Protein AF-A0A955HW96-F1 (afdb_monomer_lite)

Structure (mmCIF, N/CA/C/O backbone):
data_AF-A0A955HW96-F1
#
_entry.id   AF-A0A955HW96-F1
#
loop_
_atom_site.group_PDB
_atom_site.id
_atom_site.type_symbol
_atom_site.label_atom_id
_atom_site.label_alt_id
_atom_site.label_comp_id
_atom_site.label_asym_id
_atom_site.label_entity_id
_atom_site.label_seq_id
_atom_site.pdbx_PDB_ins_code
_atom_site.Cartn_x
_atom_site.Cartn_y
_atom_site.Cartn_z
_atom_site.occupancy
_atom_site.B_iso_or_equiv
_atom_site.auth_seq_id
_atom_site.auth_comp_id
_atom_site.auth_asym_id
_atom_site.auth_atom_id
_atom_site.pdbx_PDB_model_num
ATOM 1 N N . MET A 1 1 ? 13.741 45.617 -52.881 1.00 45.81 1 MET A N 1
ATOM 2 C CA . MET A 1 1 ? 13.330 45.186 -51.527 1.00 45.81 1 MET A CA 1
ATOM 3 C C . MET A 1 1 ? 14.048 43.881 -51.232 1.00 45.81 1 MET A C 1
ATOM 5 O O . MET A 1 1 ? 13.856 42.936 -51.981 1.00 45.81 1 MET A O 1
ATOM 9 N N . LYS A 1 2 ? 14.979 43.861 -50.273 1.00 52.34 2 LYS A N 1
ATOM 10 C CA . LYS A 1 2 ? 15.882 42.723 -50.040 1.00 52.34 2 LYS A CA 1
ATOM 11 C C . LYS A 1 2 ? 15.623 42.207 -48.626 1.00 52.34 2 LYS A C 1
ATOM 13 O O . LYS A 1 2 ? 16.066 42.819 -47.661 1.00 52.34 2 LYS A O 1
ATOM 18 N N . GLN A 1 3 ? 14.822 41.150 -48.514 1.00 59.38 3 GLN A N 1
ATOM 19 C CA . GLN A 1 3 ? 14.637 40.441 -47.252 1.00 59.38 3 GLN A CA 1
ATOM 20 C C . GLN A 1 3 ? 15.903 39.629 -46.980 1.00 59.38 3 GLN A C 1
ATOM 22 O O . GLN A 1 3 ? 16.217 38.690 -47.703 1.00 59.38 3 GLN A O 1
ATOM 27 N N . SER A 1 4 ? 16.650 40.040 -45.958 1.00 63.94 4 SER A N 1
ATOM 28 C CA . SER A 1 4 ? 17.704 39.231 -45.359 1.00 63.94 4 SER A CA 1
ATOM 29 C C . SER A 1 4 ? 17.038 38.349 -44.311 1.00 63.94 4 SER A C 1
ATOM 31 O O . SER A 1 4 ? 16.745 38.807 -43.210 1.00 63.94 4 SER A O 1
ATOM 33 N N . SER A 1 5 ? 16.723 37.108 -44.665 1.00 62.00 5 SER A N 1
ATOM 34 C CA . SER A 1 5 ? 16.237 36.110 -43.715 1.00 62.00 5 SER A CA 1
ATOM 35 C C . SER A 1 5 ? 17.386 35.706 -42.791 1.00 62.00 5 SER A C 1
ATOM 37 O O . SER A 1 5 ? 18.327 35.033 -43.206 1.00 62.00 5 SER A O 1
ATOM 39 N N . SER A 1 6 ? 17.332 36.180 -41.548 1.00 62.53 6 SER A N 1
ATOM 40 C CA . SER A 1 6 ? 18.317 35.922 -40.500 1.00 62.53 6 SER A CA 1
ATOM 41 C C . SER A 1 6 ? 18.440 34.420 -40.209 1.00 62.53 6 SER A C 1
ATOM 43 O O . SER A 1 6 ? 17.554 33.840 -39.584 1.00 62.53 6 SER A O 1
ATOM 45 N N . SER A 1 7 ? 19.565 33.795 -40.587 1.00 72.00 7 SER A N 1
ATOM 46 C CA . SER A 1 7 ? 19.892 32.382 -40.287 1.00 72.00 7 SER A CA 1
ATOM 47 C C . SER A 1 7 ? 19.872 32.017 -38.793 1.00 72.00 7 SER A C 1
ATOM 49 O O . SER A 1 7 ? 19.940 30.843 -38.448 1.00 72.00 7 SER A O 1
ATOM 51 N N . TRP A 1 8 ? 19.762 32.999 -37.896 1.00 82.12 8 TRP A N 1
ATOM 52 C CA . TRP A 1 8 ? 19.660 32.794 -36.450 1.00 82.12 8 TRP A CA 1
ATOM 53 C C . TRP A 1 8 ? 18.237 32.457 -35.960 1.00 82.12 8 TRP A C 1
ATOM 55 O O . TRP A 1 8 ? 18.064 32.005 -34.833 1.00 82.12 8 TRP A O 1
ATOM 65 N N . VAL A 1 9 ? 17.207 32.612 -36.800 1.00 82.12 9 VAL A N 1
ATOM 66 C CA . VAL A 1 9 ? 15.815 32.330 -36.395 1.00 82.12 9 VAL A CA 1
ATOM 67 C C . VAL A 1 9 ? 15.568 30.828 -36.207 1.00 82.12 9 VAL A C 1
ATOM 69 O O . VAL A 1 9 ? 14.878 30.432 -35.272 1.00 82.12 9 VAL A O 1
ATOM 72 N N . LEU A 1 10 ? 16.171 29.980 -37.046 1.00 81.56 10 LEU A N 1
ATOM 73 C CA . LEU A 1 10 ? 16.009 28.523 -36.963 1.00 81.56 10 LEU A CA 1
ATOM 74 C C . LEU A 1 10 ? 16.509 27.919 -35.634 1.00 81.56 10 LEU A C 1
ATOM 76 O O . LEU A 1 10 ? 15.731 27.200 -35.004 1.00 81.56 10 LEU A O 1
ATOM 80 N N . PRO A 1 11 ? 17.734 28.209 -35.144 1.00 85.88 11 PRO A N 1
ATOM 81 C CA . PRO A 1 11 ? 18.173 27.684 -33.849 1.00 85.88 11 PRO A CA 1
ATOM 82 C C . PRO A 1 11 ? 17.365 28.248 -32.670 1.00 85.88 11 PRO A C 1
ATOM 84 O O . PRO A 1 11 ? 17.140 27.535 -31.696 1.00 85.88 11 PRO A O 1
ATOM 87 N N . ALA A 1 12 ? 16.874 29.490 -32.759 1.00 91.94 12 ALA A N 1
ATOM 88 C CA . ALA A 1 12 ? 16.028 30.068 -31.716 1.00 91.94 12 ALA A CA 1
ATOM 89 C C . ALA A 1 12 ? 14.681 29.332 -31.587 1.00 91.94 12 ALA A C 1
ATOM 91 O O . ALA A 1 12 ? 14.256 29.021 -30.476 1.00 91.94 12 ALA A O 1
ATOM 92 N N . ILE A 1 13 ? 14.039 28.988 -32.710 1.00 91.12 13 ILE A N 1
ATOM 93 C CA . ILE A 1 13 ? 12.781 28.222 -32.710 1.00 91.12 13 ILE A CA 1
ATOM 94 C C . ILE A 1 13 ? 12.989 26.822 -32.118 1.00 91.12 13 ILE A C 1
ATOM 96 O O . ILE A 1 13 ? 12.159 26.366 -31.334 1.00 91.12 13 ILE A O 1
ATOM 100 N N . ALA A 1 14 ? 14.105 26.158 -32.436 1.00 94.25 14 ALA A N 1
ATOM 101 C CA . ALA A 1 14 ? 14.410 24.839 -31.883 1.00 94.25 14 ALA A CA 1
ATOM 102 C C . ALA A 1 14 ? 14.495 24.860 -30.346 1.00 94.25 14 ALA A C 1
ATOM 104 O O . ALA A 1 14 ? 13.927 23.988 -29.692 1.00 94.25 14 ALA A O 1
ATOM 105 N N . LEU A 1 15 ? 15.128 25.884 -29.761 1.00 94.94 15 LEU A N 1
ATOM 106 C CA . LEU A 1 15 ? 15.198 26.042 -28.304 1.00 94.94 15 LEU A CA 1
ATOM 107 C C . LEU A 1 15 ? 13.822 26.273 -27.669 1.00 94.94 15 LEU A C 1
ATOM 109 O O . LEU A 1 15 ? 13.540 25.707 -26.616 1.00 94.94 15 LEU A O 1
ATOM 113 N N . VAL A 1 16 ? 12.952 27.052 -28.318 1.00 95.69 16 VAL A N 1
ATOM 114 C CA . VAL A 1 16 ? 11.575 27.269 -27.844 1.00 95.69 16 VAL A CA 1
ATOM 115 C C . VAL A 1 16 ? 10.780 25.964 -27.861 1.00 95.69 16 VAL A C 1
ATOM 117 O O . VAL A 1 16 ? 10.085 25.668 -26.894 1.00 95.69 16 VAL A O 1
ATOM 120 N N . ILE A 1 17 ? 10.909 25.159 -28.920 1.00 95.50 17 ILE A N 1
ATOM 121 C CA . ILE A 1 17 ? 10.223 23.864 -29.021 1.00 95.50 17 ILE A CA 1
ATOM 122 C C . ILE A 1 17 ? 10.732 22.896 -27.951 1.00 95.50 17 ILE A C 1
ATOM 124 O O . ILE A 1 17 ? 9.920 22.263 -27.288 1.00 95.50 17 ILE A O 1
ATOM 128 N N . ILE A 1 18 ? 12.047 22.799 -27.740 1.00 95.94 18 ILE A N 1
ATOM 129 C CA . ILE A 1 18 ? 12.617 21.932 -26.696 1.00 95.94 18 ILE A CA 1
ATOM 130 C C . ILE A 1 18 ? 12.143 22.380 -25.311 1.00 95.94 18 ILE A C 1
ATOM 132 O O . ILE A 1 18 ? 11.696 21.548 -24.529 1.00 95.94 18 ILE A O 1
ATOM 136 N N . GLY A 1 19 ? 12.175 23.684 -25.021 1.00 96.19 19 GLY A N 1
ATOM 137 C CA . GLY A 1 19 ? 11.657 24.224 -23.764 1.00 96.19 19 GLY A CA 1
ATOM 138 C C . GLY A 1 19 ? 10.171 23.922 -23.573 1.00 96.19 19 GLY A C 1
ATOM 139 O O . GLY A 1 19 ? 9.767 23.502 -22.494 1.00 96.19 19 GLY A O 1
ATOM 140 N N . PHE A 1 20 ? 9.368 24.055 -24.631 1.00 95.94 20 PHE A N 1
ATOM 141 C CA . PHE A 1 20 ? 7.952 23.700 -24.606 1.00 95.94 20 PHE A CA 1
ATOM 142 C C . PHE A 1 20 ? 7.729 22.201 -24.384 1.00 95.94 20 PHE A C 1
ATOM 144 O O . PHE A 1 20 ? 6.852 21.831 -23.615 1.00 95.94 20 PHE A O 1
ATOM 151 N N . LEU A 1 21 ? 8.522 21.334 -25.016 1.00 94.69 21 LEU A N 1
ATOM 152 C CA . LEU A 1 21 ? 8.431 19.887 -24.823 1.00 94.69 21 LEU A CA 1
ATOM 153 C C . LEU A 1 21 ? 8.848 19.476 -23.410 1.00 94.69 21 LEU A C 1
ATOM 155 O O . LEU A 1 21 ? 8.189 18.624 -22.830 1.00 94.69 21 LEU A O 1
ATOM 159 N N . LEU A 1 22 ? 9.880 20.102 -22.839 1.00 93.88 22 LEU A N 1
ATOM 160 C CA . LEU A 1 22 ? 10.281 19.877 -21.449 1.00 93.88 22 LEU A CA 1
ATOM 161 C C . LEU A 1 22 ? 9.207 20.353 -20.473 1.00 93.88 22 LEU A C 1
ATOM 163 O O . LEU A 1 22 ? 8.875 19.622 -19.550 1.00 93.88 22 LEU A O 1
ATOM 167 N N . LEU A 1 23 ? 8.627 21.535 -20.700 1.00 92.12 23 LEU A N 1
ATOM 168 C CA . LEU A 1 23 ? 7.531 22.052 -19.880 1.00 92.12 23 LEU A CA 1
ATOM 169 C C . LEU A 1 23 ? 6.285 21.166 -19.998 1.00 92.12 23 LEU A C 1
ATOM 171 O O . LEU A 1 23 ? 5.635 20.878 -19.005 1.00 92.12 23 LEU A O 1
ATOM 175 N N . ARG A 1 24 ? 5.966 20.701 -21.209 1.00 88.44 24 ARG A N 1
ATOM 176 C CA . ARG A 1 24 ? 4.843 19.795 -21.463 1.00 88.44 24 ARG A CA 1
ATOM 177 C C . ARG A 1 24 ? 5.060 18.431 -20.814 1.00 88.44 24 ARG A C 1
ATOM 179 O O . ARG A 1 24 ? 4.128 17.895 -20.233 1.00 88.44 24 ARG A O 1
ATOM 186 N N . TRP A 1 25 ? 6.261 17.870 -20.929 1.00 84.62 25 TRP A N 1
ATOM 187 C CA . TRP A 1 25 ? 6.627 16.611 -20.285 1.00 84.62 25 TRP A CA 1
ATOM 188 C C . TRP A 1 25 ? 6.597 16.743 -18.760 1.00 84.62 25 TRP A C 1
ATOM 190 O O . TRP A 1 25 ? 6.064 15.869 -18.086 1.00 84.62 25 TRP A O 1
ATOM 200 N N . TYR A 1 26 ? 7.097 17.863 -18.233 1.00 81.75 26 TYR A N 1
ATOM 201 C CA . TYR A 1 26 ? 7.025 18.191 -16.813 1.00 81.75 26 TYR A CA 1
ATOM 202 C C . TYR A 1 26 ? 5.572 18.303 -16.339 1.00 81.75 26 TYR A C 1
ATOM 204 O O . TYR A 1 26 ? 5.214 17.635 -15.379 1.00 81.75 26 TYR A O 1
ATOM 212 N N . ASN A 1 27 ? 4.718 19.039 -17.062 1.00 78.19 27 ASN A N 1
ATOM 213 C CA . ASN A 1 27 ? 3.296 19.149 -16.738 1.00 78.19 27 ASN A CA 1
ATOM 214 C C . ASN A 1 27 ? 2.590 17.787 -16.777 1.00 78.19 27 ASN A C 1
ATOM 216 O O . ASN A 1 27 ? 1.921 17.457 -15.811 1.00 78.19 27 ASN A O 1
ATOM 220 N N . MET A 1 28 ? 2.809 16.956 -17.806 1.00 68.56 28 MET A N 1
ATOM 221 C CA . MET A 1 28 ? 2.234 15.599 -17.866 1.00 68.56 28 MET A CA 1
ATOM 222 C C . MET A 1 28 ? 2.690 14.703 -16.706 1.00 68.56 28 MET A C 1
ATOM 224 O O . MET A 1 28 ? 1.924 13.852 -16.272 1.00 68.56 28 MET A O 1
ATOM 228 N N . ARG A 1 29 ? 3.916 14.885 -16.192 1.00 67.94 29 ARG A N 1
ATOM 229 C CA . ARG A 1 29 ? 4.395 14.183 -14.989 1.00 67.94 29 ARG A CA 1
ATOM 230 C C . ARG A 1 29 ? 3.827 14.743 -13.685 1.00 67.94 29 ARG A C 1
ATOM 232 O O . ARG A 1 29 ? 3.797 14.027 -12.697 1.00 67.94 29 ARG A O 1
ATOM 239 N N . THR A 1 30 ? 3.420 16.009 -13.652 1.00 63.22 30 THR A N 1
ATOM 240 C CA . THR A 1 30 ? 2.805 16.618 -12.460 1.00 63.22 30 THR A CA 1
ATOM 241 C C . THR A 1 30 ? 1.278 16.528 -12.460 1.00 63.22 30 THR A C 1
ATOM 243 O O . THR A 1 30 ? 0.669 16.618 -11.402 1.00 63.22 30 THR A O 1
ATOM 246 N N . GLU A 1 31 ? 0.651 16.331 -13.622 1.00 51.25 31 GLU A N 1
ATOM 247 C CA . GLU A 1 31 ? -0.801 16.172 -13.799 1.00 51.25 31 GLU A CA 1
ATOM 248 C C . GLU A 1 31 ? -1.302 14.762 -13.423 1.00 51.25 31 GLU A C 1
ATOM 250 O O . GLU A 1 31 ? -2.506 14.537 -13.403 1.00 51.25 31 GLU A O 1
ATOM 255 N N . THR A 1 32 ? -0.418 13.830 -13.042 1.00 49.56 32 THR A N 1
ATOM 256 C CA . THR A 1 32 ? -0.791 12.594 -12.320 1.00 49.56 32 THR A CA 1
ATOM 257 C C . THR A 1 32 ? -0.991 12.809 -10.818 1.00 49.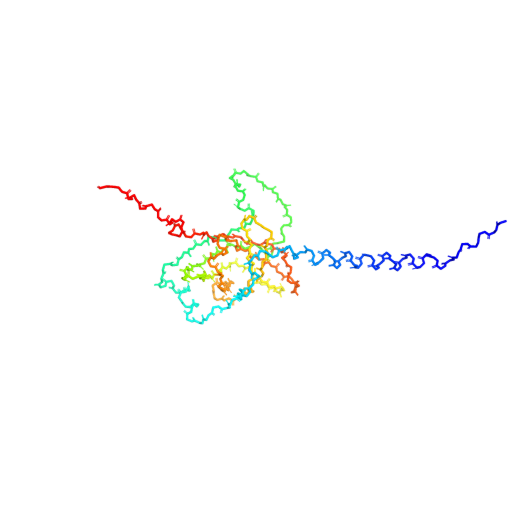56 32 THR A C 1
ATOM 259 O O . THR A 1 32 ? -1.283 11.860 -10.098 1.00 49.56 32 THR A O 1
ATOM 262 N N . VAL A 1 33 ? -0.895 14.049 -10.332 1.00 46.78 33 VAL A N 1
ATOM 263 C CA . VAL A 1 33 ? -1.524 14.450 -9.071 1.00 46.78 33 VAL A CA 1
ATOM 264 C C . VAL A 1 33 ? -2.908 14.988 -9.428 1.00 46.78 33 VAL A C 1
ATOM 266 O O . VAL A 1 33 ? -3.141 16.198 -9.425 1.00 46.78 33 VAL A O 1
ATOM 269 N N . ALA A 1 34 ? -3.810 14.078 -9.813 1.00 42.31 34 ALA A N 1
ATOM 270 C CA . ALA A 1 34 ? -5.240 14.362 -9.796 1.00 42.31 34 ALA A CA 1
ATOM 271 C C . ALA A 1 34 ? -5.572 14.969 -8.426 1.00 42.31 34 ALA A C 1
ATOM 273 O O . ALA A 1 34 ? -4.998 14.554 -7.413 1.00 42.31 34 ALA A O 1
ATOM 274 N N . GLU A 1 35 ? -6.408 16.009 -8.417 1.00 41.78 35 GLU A N 1
ATOM 275 C CA . GLU A 1 35 ? -6.756 16.752 -7.207 1.00 41.78 35 GLU A CA 1
ATOM 276 C C . GLU A 1 35 ? -7.000 15.785 -6.041 1.00 41.78 35 GLU A C 1
ATOM 278 O O . GLU A 1 35 ? -7.717 14.795 -6.208 1.00 41.78 35 GLU A O 1
ATOM 283 N N . PRO A 1 36 ? -6.352 16.007 -4.884 1.00 42.50 36 PRO A N 1
ATOM 284 C CA . PRO A 1 36 ? -6.332 15.017 -3.834 1.00 42.50 36 PRO A CA 1
ATOM 285 C C . PRO A 1 36 ? -7.764 14.760 -3.390 1.00 42.50 36 PRO A C 1
ATOM 287 O O . PRO A 1 36 ? -8.448 15.643 -2.871 1.00 42.50 36 PRO A O 1
ATOM 290 N N . ILE A 1 37 ? -8.173 13.502 -3.491 1.00 43.34 37 ILE A N 1
ATOM 291 C CA . ILE A 1 37 ? -9.089 12.952 -2.504 1.00 43.34 37 ILE A CA 1
ATOM 292 C C . ILE A 1 37 ? -8.590 13.390 -1.136 1.00 43.34 37 ILE A C 1
ATOM 294 O O . ILE A 1 37 ? -7.382 13.426 -0.883 1.00 43.34 37 ILE A O 1
ATOM 298 N N . ASN A 1 38 ? -9.533 13.714 -0.259 1.00 44.91 38 ASN A N 1
ATOM 299 C CA . ASN A 1 38 ? -9.339 14.146 1.119 1.00 44.91 38 ASN A CA 1
ATOM 300 C C . ASN A 1 38 ? -8.650 13.084 2.023 1.00 44.91 38 ASN A C 1
ATOM 302 O O . ASN A 1 38 ? -9.060 12.852 3.151 1.00 44.91 38 ASN A O 1
ATOM 306 N N . PHE A 1 39 ? -7.550 12.476 1.578 1.00 50.25 39 PHE A N 1
ATOM 307 C CA . PHE A 1 39 ? -6.429 12.044 2.414 1.00 50.25 39 PHE A CA 1
ATOM 308 C C . PHE A 1 39 ? -5.552 13.241 2.850 1.00 50.25 39 PHE A C 1
ATOM 310 O O . PHE A 1 39 ? -4.553 13.057 3.549 1.00 50.25 39 PHE A O 1
ATOM 317 N N . ALA A 1 40 ? -5.883 14.456 2.394 1.00 40.91 40 ALA A N 1
ATOM 318 C CA . ALA A 1 40 ? -5.050 15.652 2.434 1.00 40.91 40 ALA A CA 1
ATOM 319 C C . ALA A 1 40 ? -5.619 16.771 3.327 1.00 40.91 40 ALA A C 1
ATOM 321 O O . ALA A 1 40 ? -5.904 17.862 2.857 1.00 40.91 40 ALA A O 1
ATOM 322 N N . GLU A 1 41 ? -5.694 16.528 4.636 1.00 39.91 41 GLU A N 1
ATOM 323 C CA . GLU A 1 41 ? -5.335 17.548 5.635 1.00 39.91 41 GLU A CA 1
ATOM 324 C C . GLU A 1 41 ? -4.891 16.834 6.928 1.00 39.91 41 GLU A C 1
ATOM 326 O O . GLU A 1 41 ? -5.652 16.647 7.869 1.00 39.91 41 GLU A O 1
ATOM 331 N N . GLY A 1 42 ? -3.648 16.332 6.946 1.00 40.31 42 GLY A N 1
ATOM 332 C CA . GLY A 1 42 ? -3.026 15.765 8.156 1.00 40.31 42 GLY A CA 1
ATOM 333 C C . GLY A 1 42 ? -3.124 14.246 8.359 1.00 40.31 42 GLY A C 1
ATOM 334 O O . GLY A 1 42 ? -2.640 13.756 9.378 1.00 40.31 42 GLY A O 1
ATOM 335 N N . VAL A 1 43 ? -3.676 13.484 7.408 1.00 46.84 43 VAL A N 1
ATOM 336 C CA . VAL A 1 43 ? -3.760 12.015 7.509 1.00 46.84 43 VAL A CA 1
ATOM 337 C C . VAL A 1 43 ? -2.431 11.376 7.090 1.00 46.84 43 VAL A C 1
ATOM 339 O O . VAL A 1 43 ? -2.146 11.161 5.903 1.00 46.84 43 VAL A O 1
ATOM 342 N N . GLN A 1 44 ? -1.595 11.092 8.088 1.00 51.09 44 GLN A N 1
ATOM 343 C CA . GLN A 1 44 ? -0.378 10.300 7.938 1.00 51.09 44 GLN A CA 1
ATOM 344 C C . GLN A 1 44 ? -0.775 8.827 7.804 1.00 51.09 44 GLN A C 1
ATOM 346 O O . GLN A 1 44 ? -1.471 8.291 8.661 1.00 51.09 44 GLN A O 1
ATOM 351 N N . ILE A 1 45 ? -0.365 8.191 6.703 1.00 61.16 45 ILE A N 1
ATOM 352 C CA . ILE A 1 45 ? -0.385 6.731 6.612 1.00 61.16 45 ILE A CA 1
ATOM 353 C C . ILE A 1 45 ? 0.779 6.276 7.485 1.00 61.16 45 ILE A C 1
ATOM 355 O O . ILE A 1 45 ? 1.942 6.480 7.141 1.00 61.16 45 ILE A O 1
ATOM 359 N N . GLU A 1 46 ? 0.450 5.799 8.675 1.00 65.56 46 GLU A N 1
ATOM 360 C CA . GLU A 1 46 ? 1.428 5.372 9.666 1.00 65.56 46 GLU A CA 1
ATOM 361 C C . GLU A 1 46 ? 1.713 3.882 9.463 1.00 65.56 46 GLU A C 1
ATOM 363 O O . GLU A 1 46 ? 0.798 3.084 9.237 1.00 65.56 46 GLU A O 1
ATOM 368 N N . ASN A 1 47 ? 2.992 3.509 9.550 1.00 68.56 47 ASN A N 1
ATOM 369 C CA . ASN A 1 47 ? 3.351 2.111 9.742 1.00 68.56 47 ASN A CA 1
ATOM 370 C C . ASN A 1 47 ? 2.815 1.674 11.105 1.00 68.56 47 ASN A C 1
ATOM 372 O O . ASN A 1 47 ? 3.023 2.373 12.100 1.00 68.56 47 ASN A O 1
ATOM 376 N N . LEU A 1 48 ? 2.142 0.526 11.135 1.00 76.00 48 LEU A N 1
ATOM 377 C CA . LEU A 1 48 ? 1.618 -0.044 12.371 1.00 76.00 48 LEU A CA 1
ATOM 378 C C . LEU A 1 48 ? 2.755 -0.274 13.378 1.00 76.00 48 LEU A C 1
ATOM 380 O O . LEU A 1 48 ? 3.861 -0.688 13.014 1.00 76.00 48 LEU A O 1
ATOM 384 N N . SER A 1 49 ? 2.482 -0.018 14.655 1.00 77.06 49 SER A N 1
ATOM 385 C CA . SER A 1 49 ? 3.371 -0.431 15.739 1.00 77.06 49 SER A CA 1
ATOM 386 C C . SER A 1 49 ? 3.438 -1.962 15.837 1.00 77.06 49 SER A C 1
ATOM 388 O O . SER A 1 49 ? 2.596 -2.676 15.295 1.00 77.06 49 SER A O 1
ATOM 390 N N . GLN A 1 50 ? 4.443 -2.494 1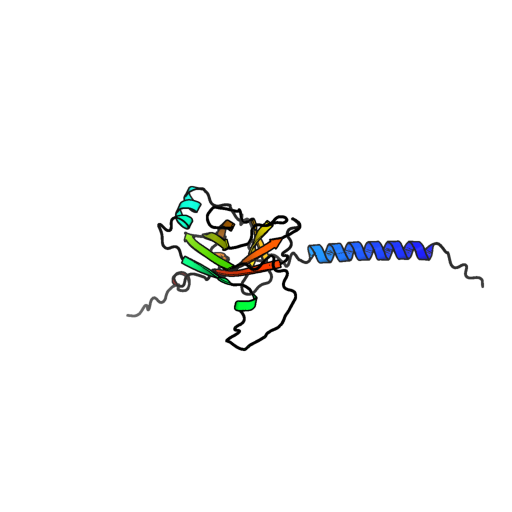6.540 1.00 75.81 50 GLN A N 1
ATOM 391 C CA . GLN A 1 50 ? 4.616 -3.946 16.692 1.00 75.81 50 GLN A CA 1
ATOM 392 C C . GLN A 1 50 ? 3.390 -4.621 17.333 1.00 75.81 50 GLN A C 1
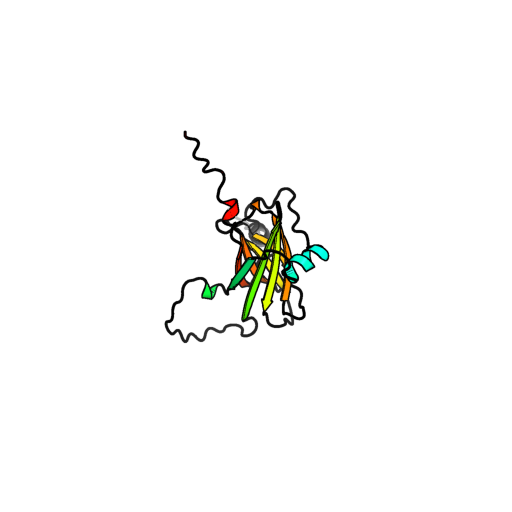ATOM 394 O O . GLN A 1 50 ? 3.026 -5.720 16.925 1.00 75.81 50 GLN A O 1
ATOM 399 N N . ASP A 1 51 ? 2.740 -3.942 18.281 1.00 72.88 51 ASP A N 1
ATOM 400 C CA . ASP A 1 51 ? 1.561 -4.456 18.983 1.00 72.88 51 ASP A CA 1
ATOM 401 C C . ASP A 1 51 ? 0.320 -4.488 18.064 1.00 72.88 51 ASP A C 1
ATOM 403 O O . ASP A 1 51 ? -0.441 -5.455 18.083 1.00 72.88 51 ASP A O 1
ATOM 407 N N . GLU A 1 52 ? 0.144 -3.473 17.208 1.00 73.06 52 GLU A N 1
ATOM 408 C CA . GLU A 1 52 ? -0.934 -3.414 16.200 1.00 73.06 52 GLU A CA 1
ATOM 409 C C . GLU A 1 52 ? -0.696 -4.396 15.042 1.00 73.06 52 GLU A C 1
ATOM 411 O O . GLU A 1 52 ? -1.627 -4.995 14.506 1.00 73.06 52 GLU A O 1
ATOM 416 N N . LEU A 1 53 ? 0.566 -4.604 14.653 1.00 74.75 53 LEU A N 1
ATOM 417 C CA . LEU A 1 53 ? 0.928 -5.656 13.704 1.00 74.75 53 LEU A CA 1
ATOM 418 C C . LEU A 1 53 ? 0.536 -7.027 14.245 1.00 74.75 53 LEU A C 1
ATOM 420 O O . LEU A 1 53 ? -0.005 -7.846 13.502 1.00 74.75 53 LEU A O 1
ATOM 424 N N . ASP A 1 54 ? 0.807 -7.279 15.524 1.00 74.81 54 ASP A N 1
ATOM 425 C CA . ASP A 1 54 ? 0.500 -8.551 16.160 1.00 74.81 54 ASP A CA 1
ATOM 426 C C . ASP A 1 54 ? -1.012 -8.792 16.269 1.00 74.81 54 ASP A C 1
ATOM 428 O O . ASP A 1 54 ? -1.440 -9.922 16.025 1.00 74.81 54 ASP A O 1
ATOM 432 N N . SER A 1 55 ? -1.839 -7.772 16.530 1.00 71.06 55 SER A N 1
ATOM 433 C CA . SER A 1 55 ? -3.303 -7.942 16.566 1.00 71.06 55 SER A CA 1
ATOM 434 C C . SER A 1 55 ? -3.875 -8.342 15.198 1.00 71.06 55 SER A C 1
ATOM 436 O O . SER A 1 55 ? -4.607 -9.332 15.095 1.00 71.06 55 SER A O 1
ATOM 438 N N . VAL A 1 56 ? -3.460 -7.658 14.125 1.00 66.12 56 VAL A N 1
ATOM 439 C CA . VAL A 1 56 ? -3.918 -7.940 12.751 1.00 66.12 56 VAL A CA 1
ATOM 440 C C . VAL A 1 56 ? -3.315 -9.242 12.202 1.00 66.12 56 VAL A C 1
ATOM 442 O O . VAL A 1 56 ? -3.973 -9.989 11.471 1.00 66.12 56 VAL A O 1
ATOM 445 N N . ALA A 1 57 ? -2.061 -9.560 12.542 1.00 69.31 57 ALA A N 1
ATOM 446 C CA . ALA A 1 57 ? -1.388 -10.765 12.058 1.00 69.31 57 ALA A CA 1
ATOM 447 C C . ALA A 1 57 ? -1.848 -12.041 12.780 1.00 69.31 57 ALA A C 1
ATOM 449 O O . ALA A 1 57 ? -1.995 -13.084 12.131 1.00 69.31 57 ALA A O 1
ATOM 450 N N . GLN A 1 58 ? -2.062 -11.976 14.100 1.00 67.38 58 GLN A N 1
ATOM 451 C CA . GLN A 1 58 ? -2.389 -13.139 14.932 1.00 67.38 58 GLN A CA 1
ATOM 452 C C . GLN A 1 58 ? -3.896 -13.439 14.984 1.00 67.38 58 GLN A C 1
ATOM 454 O O . GLN A 1 58 ? -4.264 -14.531 15.414 1.00 67.38 58 GLN A O 1
ATOM 459 N N . GLY A 1 59 ? -4.755 -12.537 14.482 1.00 56.12 59 GLY A N 1
ATOM 460 C CA . GLY A 1 59 ? -6.196 -12.778 14.333 1.00 56.12 59 GLY A CA 1
ATOM 461 C C . GLY A 1 59 ? -6.921 -12.947 15.669 1.00 56.12 59 GLY A C 1
ATOM 462 O O . GLY A 1 59 ? -7.782 -13.814 15.793 1.00 56.12 59 GLY A O 1
ATOM 463 N N . ALA A 1 60 ? -6.505 -12.188 16.687 1.00 55.22 60 ALA A N 1
ATOM 464 C CA . ALA A 1 60 ? -7.042 -12.296 18.044 1.00 55.22 60 ALA A CA 1
ATOM 465 C C . ALA A 1 60 ? -8.380 -11.549 18.247 1.00 55.22 60 ALA A C 1
ATOM 467 O O . ALA A 1 60 ? -9.043 -11.802 19.250 1.00 55.22 60 ALA A O 1
ATOM 468 N N . ASP A 1 61 ? -8.787 -10.716 17.285 1.00 58.59 61 ASP A N 1
ATOM 469 C CA . ASP A 1 61 ? -10.061 -9.982 17.232 1.00 58.59 61 ASP A CA 1
ATOM 470 C C . ASP A 1 61 ? -10.746 -10.184 15.861 1.00 58.59 61 ASP A C 1
ATOM 472 O O . ASP A 1 61 ? -10.200 -10.888 15.008 1.00 58.59 61 ASP A O 1
ATOM 476 N N . ASP A 1 62 ? -11.945 -9.618 15.667 1.00 66.25 62 ASP A N 1
ATOM 477 C CA . ASP A 1 62 ? -12.812 -9.724 14.476 1.00 66.25 62 ASP A CA 1
ATOM 478 C C . ASP A 1 62 ? -12.152 -9.181 13.183 1.00 66.25 62 ASP A C 1
ATOM 480 O O . ASP A 1 62 ? -12.533 -8.153 12.631 1.00 66.25 62 ASP A O 1
ATOM 484 N N . VAL A 1 63 ? -11.125 -9.877 12.690 1.00 80.31 63 VAL A N 1
ATOM 485 C CA . VAL A 1 63 ? -10.389 -9.524 11.473 1.00 80.31 63 VAL A CA 1
ATOM 486 C C . VAL A 1 63 ? -11.181 -9.970 10.249 1.00 80.31 63 VAL A C 1
ATOM 488 O O . VAL A 1 63 ? -11.419 -11.162 10.032 1.00 80.31 63 VAL A O 1
ATOM 491 N N . GLU A 1 64 ? -11.524 -9.006 9.404 1.00 86.56 64 GLU A N 1
ATOM 492 C CA . GLU A 1 64 ? -12.1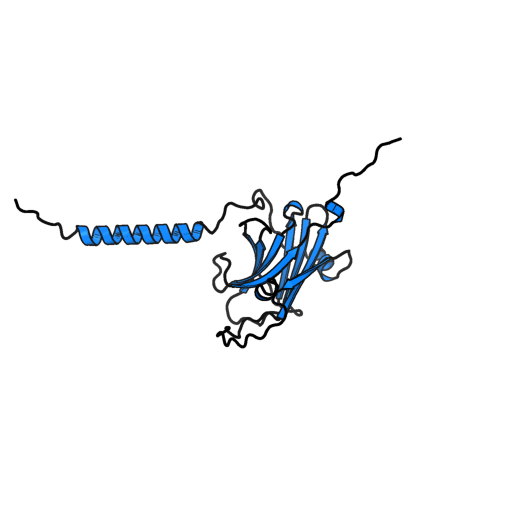37 -9.247 8.108 1.00 86.56 64 GLU A CA 1
ATOM 493 C C . GLU A 1 64 ? -11.060 -9.519 7.045 1.00 86.56 64 GLU A C 1
ATOM 495 O O . GLU A 1 64 ? -9.899 -9.101 7.145 1.00 86.56 64 GLU A O 1
ATOM 500 N N . THR A 1 65 ? -11.435 -10.270 6.009 1.00 89.50 65 THR A N 1
ATOM 501 C CA . THR A 1 65 ? -10.532 -10.632 4.913 1.00 89.50 65 THR A CA 1
ATOM 502 C C . THR A 1 65 ? -11.150 -10.280 3.5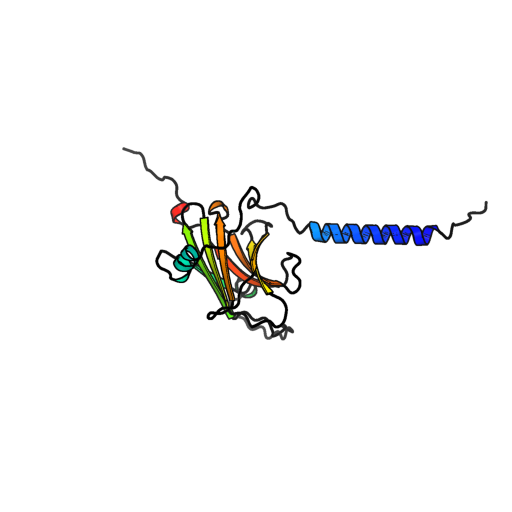73 1.00 89.50 65 THR A C 1
ATOM 504 O O . THR A 1 65 ? -12.234 -10.773 3.261 1.00 89.50 65 THR A O 1
ATOM 507 N N . ALA A 1 66 ? -10.427 -9.523 2.752 1.00 90.19 66 ALA A N 1
ATOM 508 C CA . ALA A 1 66 ? -10.785 -9.271 1.361 1.00 90.19 66 ALA A CA 1
ATOM 509 C C . ALA A 1 66 ? -9.788 -9.974 0.419 1.00 90.19 66 ALA A C 1
ATOM 511 O O . ALA A 1 66 ? -8.576 -9.929 0.660 1.00 90.19 66 ALA A O 1
ATOM 512 N N . PRO A 1 67 ? -10.257 -10.662 -0.637 1.00 91.00 67 PRO A N 1
ATOM 513 C CA . PRO A 1 67 ? -9.368 -11.297 -1.601 1.00 91.00 67 PRO A CA 1
ATOM 514 C C . PRO A 1 67 ? -8.673 -10.247 -2.474 1.00 91.00 67 PRO A C 1
ATOM 516 O O . PRO A 1 67 ? -9.284 -9.259 -2.874 1.00 91.00 67 PRO A O 1
ATOM 519 N N . LEU A 1 68 ? -7.407 -10.497 -2.811 1.00 88.75 68 LEU A N 1
ATOM 520 C CA . LEU A 1 68 ? -6.719 -9.791 -3.887 1.00 88.75 68 LEU A CA 1
ATOM 521 C C . LEU A 1 68 ? -6.827 -10.617 -5.167 1.00 88.75 68 LEU A C 1
ATOM 523 O O . LEU A 1 68 ? -6.420 -11.781 -5.204 1.00 88.75 68 LEU A O 1
ATOM 527 N N . THR A 1 69 ? -7.351 -10.002 -6.218 1.00 86.56 69 THR A N 1
ATOM 528 C CA . THR A 1 69 ? -7.568 -10.627 -7.525 1.00 86.56 69 THR A CA 1
ATOM 529 C C . THR A 1 69 ? -6.751 -9.917 -8.590 1.00 86.56 69 THR A C 1
ATOM 531 O O . THR A 1 69 ? -6.434 -8.739 -8.455 1.00 86.56 69 THR A O 1
ATOM 534 N N . THR A 1 70 ? -6.359 -10.625 -9.647 1.00 83.75 70 THR A N 1
ATOM 535 C CA . THR A 1 70 ? -5.717 -9.959 -10.782 1.00 83.75 70 THR A CA 1
ATOM 536 C C . THR A 1 70 ? -6.775 -9.160 -11.555 1.00 83.75 70 THR A C 1
ATOM 538 O O . THR A 1 70 ? -7.903 -9.643 -11.690 1.00 83.75 70 THR A O 1
ATOM 541 N N . PRO A 1 71 ? -6.439 -7.984 -12.120 1.00 75.56 71 PRO A N 1
ATOM 542 C CA . PRO A 1 71 ? -7.407 -7.148 -12.841 1.00 75.56 71 PRO A CA 1
ATOM 543 C C . PRO A 1 71 ? -8.160 -7.900 -13.950 1.00 75.56 71 PRO A C 1
ATOM 545 O O . PRO A 1 71 ? -9.343 -7.682 -14.184 1.00 75.56 71 PRO A O 1
ATOM 548 N N . GLN A 1 72 ? -7.496 -8.867 -14.590 1.00 64.69 72 GLN A N 1
ATOM 549 C CA . GLN A 1 72 ? -8.082 -9.690 -15.649 1.00 64.69 72 GLN A CA 1
ATOM 550 C C . GLN A 1 72 ? -9.187 -10.647 -15.157 1.00 64.69 72 GLN A C 1
ATOM 552 O O . GLN A 1 72 ? -10.015 -11.075 -15.956 1.00 64.69 72 GLN A O 1
ATOM 557 N N . MET A 1 73 ? -9.217 -10.987 -13.864 1.00 56.47 73 MET A N 1
ATOM 558 C CA . MET A 1 73 ? -10.246 -11.850 -13.267 1.00 56.47 73 MET A CA 1
ATOM 559 C C . MET A 1 73 ? -11.430 -11.066 -12.676 1.00 56.47 73 MET A C 1
ATOM 561 O O . MET A 1 73 ? -12.469 -11.670 -12.414 1.00 56.47 73 MET A O 1
ATOM 565 N N . ALA A 1 74 ? -11.302 -9.750 -12.468 1.00 54.84 74 ALA A N 1
ATOM 566 C CA . ALA A 1 74 ? -12.360 -8.918 -11.886 1.00 54.84 74 ALA A CA 1
ATOM 567 C C . ALA A 1 74 ? -13.509 -8.640 -12.880 1.00 54.84 74 ALA A C 1
ATOM 569 O O . ALA A 1 74 ? -14.674 -8.558 -12.490 1.00 54.84 74 ALA A O 1
ATOM 570 N N . GLU A 1 75 ? -13.215 -8.589 -14.182 1.00 54.25 75 GLU A N 1
ATOM 571 C CA . GLU A 1 75 ? -14.202 -8.366 -15.245 1.00 54.25 75 GLU A CA 1
ATOM 572 C C . GLU A 1 75 ? -14.792 -9.683 -15.786 1.00 54.25 75 GLU A C 1
ATOM 574 O O . GLU A 1 75 ? -14.633 -10.021 -16.954 1.00 54.25 75 GLU A O 1
ATOM 579 N N . GLY A 1 76 ? -15.480 -10.451 -14.936 1.00 47.84 76 GLY A N 1
ATOM 580 C CA . GLY A 1 76 ? -16.553 -11.374 -15.343 1.00 47.84 76 GLY A CA 1
ATOM 581 C C . GLY A 1 76 ? -16.326 -12.309 -16.547 1.00 47.84 76 GLY A C 1
ATOM 582 O O . GLY A 1 76 ? -17.293 -12.609 -17.249 1.00 47.84 76 GLY A O 1
ATOM 583 N N . GLN A 1 77 ? -15.113 -12.808 -16.800 1.00 44.22 77 GLN A N 1
ATOM 584 C CA . GLN A 1 77 ? -14.892 -13.843 -17.816 1.00 44.22 77 GLN A CA 1
ATOM 585 C C . GLN A 1 77 ? -15.284 -15.211 -17.254 1.00 44.22 77 GLN A C 1
ATOM 587 O O . GLN A 1 77 ? -14.488 -15.928 -16.655 1.00 44.22 77 GLN A O 1
ATOM 592 N N . THR A 1 78 ? -16.558 -15.553 -17.440 1.00 42.03 78 THR A N 1
ATOM 593 C CA . THR A 1 78 ? -17.046 -16.929 -17.325 1.00 42.03 78 THR A CA 1
ATOM 594 C C . THR A 1 78 ? -16.676 -17.665 -18.610 1.00 42.03 78 THR A C 1
ATOM 596 O O . THR A 1 78 ? -17.211 -17.361 -19.669 1.00 42.03 78 THR A O 1
ATOM 599 N N . ASP A 1 79 ? -15.725 -18.590 -18.489 1.00 51.06 79 ASP A N 1
ATOM 600 C CA . ASP A 1 79 ? -15.520 -19.775 -19.326 1.00 51.06 79 ASP A CA 1
ATOM 601 C C . ASP A 1 79 ? -15.851 -19.666 -20.825 1.00 51.06 79 ASP A C 1
ATOM 603 O O . ASP A 1 79 ? -16.810 -20.292 -21.251 1.00 51.06 79 ASP A O 1
ATOM 607 N N . GLU A 1 80 ? -15.021 -19.023 -21.656 1.00 45.47 80 GLU A N 1
ATOM 608 C CA . GLU A 1 80 ? -14.854 -19.456 -23.057 1.00 45.47 80 GLU A CA 1
ATOM 609 C C . GLU A 1 80 ? -13.403 -19.248 -23.526 1.00 45.47 80 GLU A C 1
ATOM 611 O O . GLU A 1 80 ? -12.903 -18.132 -23.657 1.00 45.47 80 GLU A O 1
ATOM 616 N N . GLU A 1 81 ? -12.727 -20.382 -23.728 1.00 51.91 81 GLU A N 1
ATOM 617 C CA . GLU A 1 81 ? -11.611 -20.636 -24.646 1.00 51.91 81 GLU A CA 1
ATOM 618 C C . GLU A 1 81 ? -11.036 -19.401 -25.373 1.00 51.91 81 GLU A C 1
ATOM 620 O O . GLU A 1 81 ? -11.514 -18.981 -26.425 1.00 51.91 81 GLU A O 1
ATOM 625 N N . SER A 1 82 ? -9.922 -18.863 -24.876 1.00 42.12 82 SER A N 1
ATOM 626 C CA . SER A 1 82 ? -9.034 -18.051 -25.708 1.00 42.12 82 SER A CA 1
ATOM 627 C C . SER A 1 82 ? -7.593 -18.505 -25.528 1.00 42.12 82 SER A C 1
ATOM 629 O O . SER A 1 82 ? -6.850 -18.096 -24.641 1.00 42.12 82 SER A O 1
ATOM 631 N N . SER A 1 83 ? -7.192 -19.404 -26.425 1.00 53.16 83 SER A N 1
ATOM 632 C CA . SER A 1 83 ? -5.794 -19.646 -26.763 1.00 53.16 83 SER A CA 1
ATOM 633 C C . SER A 1 83 ? -5.259 -18.389 -27.450 1.00 53.16 83 SER A C 1
ATOM 635 O O . SER A 1 83 ? -5.239 -18.291 -28.675 1.00 53.16 83 SER A O 1
ATOM 637 N N . GLN A 1 84 ? -4.885 -17.387 -26.664 1.00 48.31 84 GLN A N 1
ATOM 638 C CA . GLN A 1 84 ? -4.168 -16.229 -27.166 1.00 48.31 84 GLN A CA 1
ATOM 639 C C . GLN A 1 84 ? -2.777 -16.242 -26.541 1.00 48.31 84 GLN A C 1
ATOM 641 O O . GLN A 1 84 ? -2.586 -15.827 -25.402 1.00 48.31 84 GLN A O 1
ATOM 646 N N . GLU A 1 85 ? -1.813 -16.757 -27.312 1.00 44.91 85 GLU A N 1
ATOM 647 C CA . GLU A 1 85 ? -0.368 -16.578 -27.124 1.00 44.91 85 GLU A CA 1
ATOM 648 C C . GLU A 1 85 ? -0.036 -15.078 -27.239 1.00 44.91 85 GLU A C 1
ATOM 650 O O . GLU A 1 85 ? 0.506 -14.589 -28.229 1.00 44.91 85 GLU A O 1
ATOM 655 N N . GLY A 1 86 ? -0.452 -14.310 -26.236 1.00 41.22 86 GLY A N 1
ATOM 656 C CA . GLY A 1 86 ? 0.106 -13.009 -25.928 1.00 41.22 86 GLY A CA 1
ATOM 657 C C . GLY A 1 86 ? 1.398 -13.246 -25.167 1.00 41.22 86 GLY A C 1
ATOM 658 O O . GLY A 1 86 ? 1.437 -14.063 -24.254 1.00 41.22 86 GLY A O 1
ATOM 659 N N . ASN A 1 87 ? 2.457 -12.562 -25.576 1.00 45.25 87 ASN A N 1
ATOM 660 C CA . ASN A 1 87 ? 3.748 -12.542 -24.907 1.00 45.25 87 ASN A CA 1
ATOM 661 C C . ASN A 1 87 ? 3.568 -11.879 -23.527 1.00 45.25 87 ASN A C 1
ATOM 663 O O . ASN A 1 87 ? 3.790 -10.681 -23.374 1.00 45.25 87 ASN A O 1
ATOM 667 N N . ILE A 1 88 ? 3.032 -12.628 -22.563 1.00 49.44 88 ILE A N 1
ATOM 668 C CA . ILE A 1 88 ? 3.020 -12.255 -21.154 1.00 49.44 88 ILE A CA 1
ATOM 669 C C . ILE A 1 88 ? 4.465 -12.434 -20.722 1.00 49.44 88 ILE A C 1
ATOM 671 O O . ILE A 1 88 ? 4.980 -13.549 -20.795 1.00 49.44 88 ILE A O 1
ATOM 675 N N . ASP A 1 89 ? 5.133 -11.352 -20.328 1.00 47.00 89 ASP A N 1
ATOM 676 C CA . ASP A 1 89 ? 6.394 -11.469 -19.610 1.00 47.00 89 ASP A CA 1
ATOM 677 C C . ASP A 1 89 ? 6.149 -12.414 -18.425 1.00 47.00 89 ASP A C 1
ATOM 679 O O . ASP A 1 89 ? 5.499 -12.067 -17.439 1.00 47.00 89 ASP A O 1
ATOM 683 N N . GLU A 1 90 ? 6.643 -13.645 -18.559 1.00 47.69 90 GLU A N 1
ATOM 684 C CA . GLU A 1 90 ? 6.404 -14.820 -17.706 1.00 47.69 90 GLU A CA 1
ATOM 685 C C . GLU A 1 90 ? 6.899 -14.621 -16.252 1.00 47.69 90 GLU A C 1
ATOM 687 O O . GLU A 1 90 ? 6.858 -15.523 -15.421 1.00 47.69 90 GLU A O 1
ATOM 692 N N . ALA A 1 91 ? 7.376 -13.417 -15.927 1.00 46.53 91 ALA A N 1
ATOM 693 C CA . ALA A 1 91 ? 8.099 -13.064 -14.717 1.00 46.53 91 ALA A CA 1
ATOM 694 C C . ALA A 1 91 ? 7.247 -12.394 -13.619 1.00 46.53 91 ALA A C 1
ATOM 696 O O . ALA A 1 91 ? 7.790 -12.101 -12.556 1.00 46.53 91 ALA A O 1
ATOM 697 N N . ALA A 1 92 ? 5.951 -12.131 -13.828 1.00 52.00 92 ALA A N 1
ATOM 698 C CA . ALA A 1 92 ? 5.121 -11.450 -12.821 1.00 52.00 92 ALA A CA 1
ATOM 699 C C . ALA A 1 92 ? 3.681 -11.981 -12.716 1.00 52.00 92 ALA A C 1
ATOM 701 O O . ALA A 1 92 ? 2.749 -11.216 -12.475 1.00 52.00 92 ALA A O 1
ATOM 702 N N . VAL A 1 93 ? 3.475 -13.293 -12.863 1.00 59.62 93 VAL A N 1
ATOM 703 C CA . VAL A 1 93 ? 2.178 -13.893 -12.513 1.00 59.62 93 VAL A CA 1
ATOM 704 C C . VAL A 1 93 ? 2.099 -14.015 -10.991 1.00 59.62 93 VAL A C 1
ATOM 706 O O . VAL A 1 93 ? 2.646 -14.943 -10.396 1.00 59.62 93 VAL A O 1
ATOM 709 N N . MET A 1 94 ? 1.443 -13.046 -10.352 1.00 68.81 94 MET A N 1
ATOM 710 C CA . MET A 1 94 ? 1.012 -13.162 -8.959 1.00 68.81 94 MET A CA 1
ATOM 711 C C . MET A 1 94 ? 0.028 -14.328 -8.836 1.00 68.81 94 MET A C 1
ATOM 713 O O . MET A 1 94 ? -0.933 -14.404 -9.600 1.00 68.81 94 MET A O 1
ATOM 717 N N . SER A 1 95 ? 0.229 -15.222 -7.866 1.00 69.38 95 SER A N 1
ATOM 718 C CA . SER A 1 95 ? -0.701 -16.339 -7.630 1.00 69.38 95 SER A CA 1
ATOM 719 C C . SER A 1 95 ? -1.908 -15.956 -6.765 1.00 69.38 95 SER A C 1
ATOM 721 O O . SER A 1 95 ? -2.774 -16.795 -6.516 1.00 69.38 95 SER A O 1
ATOM 723 N N . GLY A 1 96 ? -1.981 -14.692 -6.343 1.00 82.88 96 GLY A N 1
ATOM 724 C CA . GLY A 1 96 ? -3.062 -14.119 -5.551 1.00 82.88 96 GLY A CA 1
ATOM 725 C C . GLY A 1 96 ? -2.545 -13.424 -4.296 1.00 82.88 96 GLY A C 1
ATOM 726 O O . GLY A 1 96 ? -1.339 -13.259 -4.086 1.00 82.88 96 GLY A O 1
ATOM 727 N N . GLY A 1 97 ? -3.480 -13.001 -3.457 1.00 90.12 97 GLY A N 1
ATOM 728 C CA . GLY A 1 97 ? -3.177 -12.430 -2.157 1.00 90.12 97 GLY A CA 1
ATOM 729 C C . GLY A 1 97 ? -4.429 -12.237 -1.315 1.00 90.12 97 GLY A C 1
ATOM 730 O O . GLY A 1 97 ? -5.545 -12.550 -1.733 1.00 90.12 97 GLY A O 1
ATOM 731 N N . VAL A 1 98 ? -4.241 -11.708 -0.116 1.00 93.06 98 VAL A N 1
ATOM 732 C CA . VAL A 1 98 ? -5.327 -11.395 0.808 1.00 93.06 98 VAL A CA 1
ATOM 733 C C . VAL A 1 98 ? -5.015 -10.108 1.552 1.00 93.06 98 VAL A C 1
ATOM 735 O O . VAL A 1 98 ? -3.882 -9.875 1.976 1.00 93.06 98 VAL A O 1
ATOM 738 N N . ILE A 1 99 ? -6.040 -9.288 1.727 1.00 93.88 99 ILE A N 1
ATOM 739 C CA . ILE A 1 99 ? -6.036 -8.149 2.632 1.00 93.88 99 ILE A CA 1
ATOM 740 C C . ILE A 1 99 ? -6.693 -8.627 3.918 1.00 93.88 99 ILE A C 1
ATOM 742 O O . ILE A 1 99 ? -7.825 -9.107 3.896 1.00 93.88 99 ILE A O 1
ATOM 746 N N . ARG A 1 100 ? -5.988 -8.515 5.036 1.00 92.50 100 ARG A N 1
ATOM 747 C CA . ARG A 1 100 ? -6.569 -8.664 6.371 1.00 92.50 100 ARG A CA 1
ATOM 748 C C . ARG A 1 100 ? -6.764 -7.283 6.945 1.00 92.50 100 ARG A C 1
ATOM 750 O O . ARG A 1 100 ? -5.817 -6.504 6.905 1.00 92.50 100 ARG A O 1
ATOM 757 N N . TYR A 1 101 ? -7.934 -6.976 7.474 1.00 92.00 101 TYR A N 1
ATOM 758 C CA . TYR A 1 101 ? -8.168 -5.668 8.061 1.00 92.00 101 TYR A CA 1
ATOM 759 C C . TYR A 1 101 ? -9.046 -5.746 9.300 1.00 92.00 101 TYR A C 1
ATOM 761 O O . TYR A 1 101 ? -9.842 -6.664 9.467 1.00 92.00 101 TYR A O 1
ATOM 769 N N . ASN A 1 102 ? -8.862 -4.766 10.174 1.00 89.75 102 ASN A N 1
ATOM 770 C CA . ASN A 1 102 ? -9.698 -4.521 11.331 1.00 89.75 102 ASN A CA 1
ATOM 771 C C . ASN A 1 102 ? -10.090 -3.043 11.351 1.00 89.75 102 ASN A C 1
ATOM 773 O O . ASN A 1 102 ? -9.292 -2.175 10.988 1.00 89.75 102 ASN A O 1
ATOM 777 N N . VAL A 1 103 ? -11.314 -2.755 11.776 1.00 88.56 103 VAL A N 1
ATOM 778 C CA . VAL A 1 103 ? -11.798 -1.387 11.947 1.00 88.56 103 VAL A CA 1
ATOM 779 C C . VAL A 1 103 ? -11.821 -1.063 13.432 1.00 88.56 103 VAL A C 1
ATOM 781 O O . VAL A 1 103 ? -12.642 -1.582 14.182 1.00 88.56 103 VAL A O 1
ATOM 784 N N . GLU A 1 104 ? -10.924 -0.177 13.855 1.00 84.88 104 GLU A N 1
ATOM 785 C CA . GLU A 1 104 ? -10.760 0.220 15.249 1.00 84.88 104 GLU A CA 1
ATOM 786 C C . GLU A 1 104 ? -10.971 1.730 15.391 1.00 84.88 104 GLU A C 1
ATOM 788 O O . GLU A 1 104 ? -10.138 2.548 14.995 1.00 84.88 104 GLU A O 1
ATOM 793 N N . GLY A 1 105 ? -12.110 2.115 15.971 1.00 84.50 105 GLY A N 1
ATOM 794 C CA . GLY A 1 105 ? -12.440 3.519 16.209 1.00 84.50 105 GLY A CA 1
ATOM 795 C C . GLY A 1 105 ? -12.554 4.320 14.911 1.00 84.50 105 GLY A C 1
ATOM 796 O O . GLY A 1 105 ? -13.494 4.132 14.143 1.00 84.50 105 GLY A O 1
ATOM 797 N N . ASP A 1 106 ? -11.625 5.250 14.695 1.00 86.00 106 ASP A N 1
ATOM 798 C CA . ASP A 1 106 ? -11.571 6.118 13.519 1.00 86.00 106 ASP A CA 1
ATOM 799 C C . ASP A 1 106 ? -10.614 5.616 12.428 1.00 86.00 106 ASP A C 1
ATOM 801 O O . ASP A 1 106 ? -10.538 6.243 11.367 1.00 86.00 106 ASP A O 1
ATOM 805 N N . LYS A 1 107 ? -9.943 4.475 12.629 1.00 88.75 107 LYS A N 1
ATOM 806 C CA . LYS A 1 107 ? -8.964 3.914 11.690 1.00 88.75 107 LYS A CA 1
ATOM 807 C C . LYS A 1 107 ? -9.325 2.498 11.230 1.00 88.75 107 LYS A C 1
ATOM 809 O O . LYS A 1 107 ? -9.984 1.726 11.916 1.00 88.75 107 LYS A O 1
ATOM 814 N N . VAL A 1 108 ? -8.855 2.170 10.037 1.00 90.06 108 VAL A N 1
ATOM 815 C CA . VAL A 1 108 ? -8.816 0.839 9.441 1.00 90.06 108 VAL A CA 1
ATOM 816 C C . VAL A 1 108 ? -7.361 0.408 9.460 1.00 90.06 108 VAL A C 1
ATOM 818 O O . VAL A 1 108 ? -6.533 1.004 8.768 1.00 90.06 108 VAL A O 1
ATOM 821 N N . LEU A 1 109 ? -7.045 -0.596 10.267 1.00 91.06 109 LEU A N 1
ATOM 822 C CA . LEU A 1 109 ? -5.733 -1.230 10.288 1.00 91.06 109 LEU A CA 1
ATOM 823 C C . LEU A 1 109 ? -5.769 -2.367 9.279 1.00 91.06 109 LEU A C 1
ATOM 825 O O . LEU A 1 109 ? -6.657 -3.212 9.349 1.00 91.06 109 LEU A O 1
ATOM 829 N N . PHE A 1 110 ? -4.836 -2.405 8.336 1.00 92.50 110 PHE A N 1
ATOM 830 C CA . PHE A 1 110 ? -4.831 -3.450 7.323 1.00 92.50 110 PHE A CA 1
ATOM 831 C C . PHE A 1 110 ? -3.428 -3.967 7.034 1.00 92.50 110 PHE A C 1
ATOM 833 O O . PHE A 1 110 ? -2.427 -3.256 7.126 1.00 92.50 110 PHE A O 1
ATOM 840 N N . ASN A 1 111 ? -3.374 -5.242 6.670 1.00 93.31 111 ASN A N 1
ATOM 841 C CA . ASN A 1 111 ? -2.181 -5.970 6.300 1.00 93.31 111 ASN A CA 1
ATOM 842 C C . ASN A 1 111 ? -2.418 -6.663 4.959 1.00 93.31 111 ASN A C 1
ATOM 844 O O . ASN A 1 111 ? -3.376 -7.421 4.791 1.00 93.31 111 ASN A O 1
ATOM 848 N N . VAL A 1 112 ? -1.544 -6.384 4.003 1.00 94.38 112 VAL A N 1
ATOM 849 C CA . VAL A 1 112 ? -1.604 -6.934 2.654 1.00 94.38 112 VAL A CA 1
ATOM 850 C C . VAL A 1 112 ? -0.601 -8.066 2.562 1.00 94.38 112 VAL A C 1
ATOM 852 O O . VAL A 1 112 ? 0.582 -7.860 2.810 1.00 94.38 112 VAL A O 1
ATOM 855 N N . PHE A 1 113 ? -1.066 -9.247 2.165 1.00 93.69 113 PHE A N 1
ATOM 856 C CA . PHE A 1 113 ? -0.225 -10.395 1.846 1.00 93.69 113 PHE A CA 1
ATOM 857 C C . PHE A 1 113 ? -0.367 -10.723 0.366 1.00 93.69 113 PHE A C 1
ATOM 859 O O . PHE A 1 113 ? -1.470 -11.006 -0.098 1.00 93.69 113 PHE A O 1
ATOM 866 N N . ALA A 1 114 ? 0.743 -10.747 -0.362 1.00 92.75 114 ALA A N 1
ATOM 867 C CA . ALA A 1 114 ? 0.776 -11.077 -1.777 1.00 92.75 114 ALA A CA 1
ATOM 868 C C . ALA A 1 114 ? 1.762 -12.216 -2.055 1.00 92.75 114 ALA A C 1
ATOM 870 O O . ALA A 1 114 ? 2.886 -12.255 -1.540 1.00 92.75 114 ALA A O 1
ATOM 871 N N . GLN A 1 115 ? 1.345 -13.154 -2.902 1.00 89.50 115 GLN A N 1
ATOM 872 C CA . GLN A 1 115 ? 2.204 -14.221 -3.393 1.00 89.50 115 GLN A CA 1
ATOM 873 C C . GLN A 1 115 ? 2.757 -13.822 -4.758 1.00 89.50 115 GLN A C 1
ATOM 875 O O . GLN A 1 115 ? 2.158 -14.069 -5.805 1.00 89.50 115 GLN A O 1
ATOM 880 N N . ALA A 1 116 ? 3.929 -13.195 -4.710 1.00 86.25 116 ALA A N 1
ATOM 881 C CA . ALA A 1 116 ? 4.658 -12.710 -5.870 1.00 86.25 116 ALA A CA 1
ATOM 882 C C . ALA A 1 116 ? 5.977 -13.467 -6.051 1.00 86.25 116 ALA A C 1
ATOM 884 O O . ALA A 1 116 ? 6.591 -13.857 -5.049 1.00 86.25 116 ALA A O 1
ATOM 885 N N . PRO A 1 117 ? 6.466 -13.625 -7.293 1.00 85.00 117 PRO A N 1
ATOM 886 C CA . PRO A 1 117 ? 7.820 -14.105 -7.518 1.00 85.00 117 PRO A CA 1
ATOM 887 C C . PRO A 1 117 ? 8.842 -13.160 -6.876 1.00 85.00 117 PRO A C 1
ATOM 889 O O . PRO A 1 117 ? 8.623 -11.948 -6.763 1.00 85.00 117 PRO A O 1
ATOM 892 N N . GLU A 1 118 ? 9.970 -13.728 -6.452 1.00 84.31 118 GLU A N 1
ATOM 893 C CA . GLU A 1 118 ? 11.115 -12.944 -6.001 1.00 84.31 118 GLU A CA 1
ATOM 894 C C . GLU A 1 118 ? 11.632 -12.092 -7.164 1.00 84.31 118 GLU A C 1
ATOM 896 O O . GLU A 1 118 ? 11.778 -12.572 -8.290 1.00 84.31 118 GLU A O 1
ATOM 901 N N . MET A 1 119 ? 11.881 -10.815 -6.897 1.00 81.62 119 MET A N 1
ATOM 902 C CA . MET A 1 119 ? 12.347 -9.885 -7.915 1.00 81.62 119 MET A CA 1
ATOM 903 C C . MET A 1 119 ? 13.850 -9.696 -7.817 1.00 81.62 119 MET A C 1
ATOM 905 O O . MET A 1 119 ? 14.405 -9.538 -6.734 1.00 81.62 119 MET A O 1
ATOM 909 N N . THR A 1 120 ? 14.506 -9.682 -8.974 1.00 81.56 120 THR A N 1
ATOM 910 C CA . THR A 1 120 ? 15.919 -9.299 -9.081 1.00 81.56 120 THR A CA 1
ATOM 911 C C . THR A 1 120 ? 16.086 -7.778 -9.102 1.00 81.56 120 THR A C 1
ATOM 913 O O . THR A 1 120 ? 17.104 -7.269 -8.643 1.00 81.56 120 THR A O 1
ATOM 916 N N . GLU A 1 121 ? 15.085 -7.058 -9.615 1.00 84.12 121 GLU A N 1
ATOM 917 C CA . GLU A 1 121 ? 15.069 -5.601 -9.759 1.00 84.12 121 GLU A CA 1
ATOM 918 C C . GLU A 1 121 ? 13.651 -5.063 -9.519 1.00 84.12 121 GLU A C 1
ATOM 920 O O . GLU A 1 121 ? 12.666 -5.729 -9.857 1.00 84.12 121 GLU A O 1
ATOM 925 N N . GLY A 1 122 ? 13.565 -3.853 -8.960 1.00 87.81 122 GLY A N 1
ATOM 926 C CA . GLY A 1 122 ? 12.309 -3.197 -8.599 1.00 87.81 122 GLY A CA 1
ATOM 927 C C . GLY A 1 122 ? 11.794 -3.569 -7.208 1.00 87.81 122 GLY A C 1
ATOM 928 O O . GLY A 1 122 ? 12.482 -4.202 -6.404 1.00 87.81 122 GLY A O 1
ATOM 929 N N . MET A 1 123 ? 10.568 -3.148 -6.919 1.00 90.56 123 MET A N 1
ATOM 930 C CA . MET A 1 123 ? 9.885 -3.373 -5.646 1.00 90.56 123 MET A CA 1
ATOM 931 C C . MET A 1 123 ? 8.378 -3.501 -5.857 1.00 90.56 123 MET A C 1
ATOM 933 O O . MET A 1 123 ? 7.828 -2.964 -6.819 1.00 90.56 123 MET A O 1
ATOM 937 N N . TYR A 1 124 ? 7.712 -4.226 -4.959 1.00 93.44 124 TYR A N 1
ATOM 938 C CA . TYR A 1 124 ? 6.256 -4.280 -4.952 1.00 93.44 124 TYR A CA 1
ATOM 939 C C . TYR A 1 124 ? 5.727 -3.220 -4.007 1.00 93.44 124 TYR A C 1
ATOM 941 O O . TYR A 1 124 ? 6.253 -3.052 -2.908 1.00 93.44 124 TYR A O 1
ATOM 949 N N . GLN A 1 125 ? 4.679 -2.525 -4.417 1.00 94.06 125 GLN A N 1
ATOM 950 C CA . GLN A 1 125 ? 4.108 -1.435 -3.645 1.00 94.06 125 GLN A CA 1
ATOM 951 C C . GLN A 1 125 ? 2.603 -1.557 -3.550 1.00 94.06 125 GLN A C 1
ATOM 953 O O . GLN A 1 125 ? 1.956 -2.158 -4.406 1.00 94.06 125 GLN A O 1
ATOM 958 N N . VAL A 1 126 ? 2.064 -0.969 -2.491 1.00 93.94 126 VAL A N 1
ATOM 959 C CA . VAL A 1 126 ? 0.637 -0.890 -2.230 1.00 93.94 126 VAL A CA 1
ATOM 960 C C . VAL A 1 126 ? 0.182 0.551 -2.361 1.00 93.94 126 VAL A C 1
ATOM 962 O O . VAL A 1 126 ? 0.770 1.460 -1.772 1.00 93.94 126 VAL A O 1
ATOM 965 N N . TRP A 1 127 ? -0.909 0.735 -3.091 1.00 94.44 127 TRP A N 1
ATOM 966 C CA . TRP A 1 127 ? -1.581 2.007 -3.293 1.00 94.44 127 TRP A CA 1
ATOM 967 C C . TRP A 1 127 ? -3.018 1.922 -2.790 1.00 94.44 127 TRP A C 1
ATOM 969 O O . TRP A 1 127 ? -3.646 0.866 -2.869 1.00 94.44 127 TRP A O 1
ATOM 979 N N . LEU A 1 128 ? -3.529 3.043 -2.291 1.00 93.25 128 LEU A N 1
ATOM 980 C CA . LEU A 1 128 ? -4.940 3.241 -1.977 1.00 93.25 128 LEU A CA 1
ATOM 981 C C . LEU A 1 128 ? -5.579 4.033 -3.113 1.00 93.25 128 LEU A C 1
ATOM 983 O O . LEU A 1 128 ? -5.108 5.132 -3.416 1.00 93.25 128 LEU A O 1
ATOM 987 N N . ARG A 1 129 ? -6.634 3.489 -3.715 1.00 91.88 129 ARG A N 1
ATOM 988 C CA . ARG A 1 129 ? -7.443 4.120 -4.765 1.00 91.88 129 ARG A CA 1
ATOM 989 C C . ARG A 1 129 ? -8.887 4.259 -4.284 1.00 91.88 129 ARG A C 1
ATOM 991 O O . ARG A 1 129 ? -9.380 3.401 -3.563 1.00 91.88 129 ARG A O 1
ATOM 998 N N . GLU A 1 130 ? -9.570 5.340 -4.631 1.00 88.62 130 GLU A N 1
ATOM 999 C CA . GLU A 1 130 ? -11.001 5.489 -4.316 1.00 88.62 130 GLU A CA 1
ATOM 1000 C C . GLU A 1 130 ? -11.878 4.749 -5.322 1.00 88.62 130 GLU A C 1
ATOM 1002 O O . GLU A 1 130 ? -11.588 4.742 -6.513 1.00 88.62 130 GLU A O 1
ATOM 1007 N N . VAL A 1 131 ? -12.968 4.150 -4.834 1.00 84.62 131 VAL A N 1
ATOM 1008 C CA . VAL A 1 131 ? -13.865 3.284 -5.625 1.00 84.62 131 VAL A CA 1
ATOM 1009 C C . VAL A 1 131 ? -14.635 4.058 -6.713 1.00 84.62 131 VAL A C 1
ATOM 1011 O O . VAL A 1 131 ? -15.080 3.472 -7.694 1.00 84.62 131 VAL A O 1
ATOM 1014 N N . GLU A 1 132 ? -14.774 5.382 -6.590 1.00 78.44 132 GLU A N 1
ATOM 1015 C CA . GLU A 1 132 ? -15.521 6.226 -7.544 1.00 78.44 132 GLU A CA 1
ATOM 1016 C C . GLU A 1 132 ? -14.792 7.531 -7.909 1.00 78.44 132 GLU A C 1
ATOM 1018 O O . GLU A 1 132 ? -15.402 8.477 -8.416 1.00 78.44 132 GLU A O 1
ATOM 1023 N N . GLY A 1 133 ? -13.483 7.593 -7.666 1.00 75.00 133 GLY A N 1
ATOM 1024 C CA . GLY A 1 133 ? -12.680 8.781 -7.935 1.00 75.00 133 GLY A CA 1
ATOM 1025 C C . GLY A 1 133 ? -11.306 8.465 -8.499 1.00 75.00 133 GLY A C 1
ATOM 1026 O O . GLY A 1 133 ? -10.921 7.315 -8.685 1.00 75.00 133 GLY A O 1
ATOM 1027 N N . GLU A 1 134 ? -10.561 9.521 -8.808 1.00 76.50 134 GLU A N 1
ATOM 1028 C CA . GLU A 1 134 ? -9.238 9.407 -9.436 1.00 76.50 134 GLU A CA 1
ATOM 1029 C C . GLU A 1 134 ? -8.090 9.496 -8.429 1.00 76.50 134 GLU A C 1
ATOM 1031 O O . GLU A 1 134 ? -6.922 9.379 -8.802 1.00 76.50 134 GLU A O 1
ATOM 1036 N N . GLY A 1 135 ? -8.385 9.734 -7.150 1.00 82.50 135 GLY A N 1
ATOM 1037 C CA . GLY A 1 135 ? -7.321 9.878 -6.173 1.00 82.50 135 GLY A CA 1
ATOM 1038 C C . GLY A 1 135 ? -6.680 8.544 -5.838 1.00 82.50 135 GLY A C 1
ATOM 1039 O O . GLY A 1 135 ? -7.323 7.520 -5.592 1.00 82.50 135 GLY A O 1
ATOM 1040 N N . LEU A 1 136 ? -5.360 8.616 -5.823 1.00 87.38 136 LEU A N 1
ATOM 1041 C CA . LEU A 1 136 ? -4.462 7.503 -5.661 1.00 87.38 136 LEU A CA 1
ATOM 1042 C C . LEU A 1 136 ? -3.343 7.943 -4.722 1.00 87.38 136 LEU A C 1
ATOM 1044 O O . LEU A 1 136 ? -2.774 9.024 -4.886 1.00 87.38 136 LEU A O 1
ATOM 1048 N N . LYS A 1 137 ? -3.020 7.117 -3.731 1.00 88.00 137 LYS A N 1
ATOM 1049 C CA . LYS A 1 137 ? -1.961 7.415 -2.763 1.00 88.00 137 LYS A CA 1
ATOM 1050 C C . LYS A 1 137 ? -1.123 6.177 -2.488 1.00 88.00 137 LYS A C 1
ATOM 1052 O O . LYS A 1 137 ? -1.663 5.141 -2.111 1.00 88.00 137 LYS A O 1
ATOM 1057 N N . LYS A 1 138 ? 0.199 6.299 -2.617 1.00 89.50 138 LYS A N 1
ATOM 1058 C CA . LYS A 1 138 ? 1.150 5.270 -2.179 1.00 89.50 138 LYS A CA 1
ATOM 1059 C C . LYS A 1 138 ? 1.002 5.064 -0.673 1.00 89.50 138 LYS A C 1
ATOM 1061 O O . LYS A 1 138 ? 1.069 6.027 0.094 1.00 89.50 138 LYS A O 1
ATOM 1066 N N . ALA A 1 139 ? 0.759 3.825 -0.264 1.00 90.50 139 ALA A N 1
ATOM 1067 C CA . ALA A 1 139 ? 0.619 3.451 1.137 1.00 90.50 139 ALA A CA 1
ATOM 1068 C C . ALA A 1 139 ? 1.973 3.017 1.704 1.00 90.50 139 ALA A C 1
ATOM 1070 O O . ALA A 1 139 ? 2.473 3.633 2.641 1.00 90.50 139 ALA A O 1
ATOM 1071 N N . PHE A 1 140 ? 2.566 1.972 1.123 1.00 91.94 140 PHE A N 1
ATOM 1072 C CA . PHE A 1 140 ? 3.835 1.392 1.563 1.00 91.94 140 PHE A CA 1
ATOM 1073 C C . PHE A 1 140 ? 4.417 0.446 0.505 1.00 91.94 140 PHE A C 1
ATOM 1075 O O . PHE A 1 140 ? 3.721 -0.016 -0.401 1.00 91.94 140 PHE A O 1
ATOM 1082 N N . THR A 1 141 ? 5.699 0.123 0.656 1.00 92.50 141 THR A N 1
ATOM 1083 C CA . THR A 1 141 ? 6.391 -0.919 -0.114 1.00 92.50 141 THR A CA 1
ATOM 1084 C C . THR A 1 141 ? 6.243 -2.262 0.602 1.00 92.50 141 THR A C 1
ATOM 1086 O O . THR A 1 141 ? 6.366 -2.325 1.823 1.00 92.50 141 THR A O 1
ATOM 1089 N N . LEU A 1 142 ? 5.971 -3.340 -0.136 1.00 92.88 142 LEU A N 1
ATOM 1090 C CA . LEU A 1 142 ? 5.922 -4.687 0.430 1.00 92.88 142 LEU A CA 1
ATOM 1091 C C . LEU A 1 142 ? 7.329 -5.199 0.728 1.00 92.88 142 LEU A C 1
ATOM 1093 O O . LEU A 1 142 ? 8.252 -5.054 -0.075 1.00 92.88 142 LEU A O 1
ATOM 1097 N N . GLU A 1 143 ? 7.460 -5.898 1.847 1.00 92.38 143 GLU A N 1
ATOM 1098 C CA . GLU A 1 143 ? 8.695 -6.545 2.266 1.00 92.38 143 GLU A CA 1
ATOM 1099 C C . GLU A 1 143 ? 8.575 -8.067 2.139 1.00 92.38 143 GLU A C 1
ATOM 1101 O O . GLU A 1 143 ? 7.533 -8.663 2.424 1.00 92.38 143 GLU A O 1
ATOM 1106 N N . MET A 1 144 ? 9.654 -8.716 1.699 1.00 91.25 144 MET A N 1
ATOM 1107 C CA . MET A 1 144 ? 9.701 -10.171 1.561 1.00 91.25 144 MET A CA 1
ATOM 1108 C C . MET A 1 144 ? 9.844 -10.834 2.935 1.00 91.25 144 MET A C 1
ATOM 1110 O O . MET A 1 144 ? 10.853 -10.670 3.624 1.00 91.25 144 MET A O 1
ATOM 1114 N N . GLY A 1 145 ? 8.846 -11.630 3.314 1.00 87.56 145 GLY A N 1
ATOM 1115 C CA . GLY A 1 145 ? 8.814 -12.393 4.556 1.00 87.56 145 GLY A CA 1
ATOM 1116 C C . GLY A 1 145 ? 8.678 -13.901 4.333 1.00 87.56 145 GLY A C 1
ATOM 1117 O O . GLY A 1 145 ? 8.710 -14.421 3.220 1.00 87.56 145 GLY A O 1
ATOM 1118 N N . LYS A 1 146 ? 8.479 -14.644 5.428 1.00 83.50 146 LYS A N 1
ATOM 1119 C CA . LYS A 1 146 ? 8.305 -16.112 5.387 1.00 83.50 146 LYS A CA 1
ATOM 1120 C C . LYS A 1 146 ? 7.032 -16.564 4.655 1.00 83.50 146 LYS A C 1
ATOM 1122 O O . LYS A 1 146 ? 6.956 -17.720 4.255 1.00 83.50 146 LYS A O 1
ATOM 1127 N N . GLY A 1 147 ? 6.035 -15.685 4.540 1.00 81.56 147 GLY A N 1
ATOM 1128 C CA . GLY A 1 147 ? 4.725 -15.954 3.935 1.00 81.56 147 GLY A CA 1
ATOM 1129 C C . GLY A 1 147 ? 4.531 -15.340 2.546 1.00 81.56 147 GLY A C 1
ATOM 1130 O O . GLY A 1 147 ? 3.397 -15.260 2.080 1.00 81.56 147 GLY A O 1
ATOM 1131 N N . GLY A 1 148 ? 5.611 -14.889 1.904 1.00 89.62 148 GLY A N 1
ATOM 1132 C CA . GLY A 1 148 ? 5.557 -14.060 0.702 1.00 89.62 148 GLY A CA 1
ATOM 1133 C C . GLY A 1 148 ? 5.746 -12.584 1.036 1.00 89.62 148 GLY A C 1
ATOM 1134 O O . GLY A 1 148 ? 6.341 -12.243 2.059 1.00 89.62 148 GLY A O 1
ATOM 1135 N N . TRP A 1 149 ? 5.251 -11.720 0.160 1.00 93.38 149 TRP A N 1
ATOM 1136 C CA . TRP A 1 149 ? 5.387 -10.276 0.287 1.00 93.38 149 TRP A CA 1
ATOM 1137 C C . TRP A 1 149 ? 4.294 -9.732 1.194 1.00 93.38 149 TRP A C 1
ATOM 1139 O O . TRP A 1 149 ? 3.120 -10.053 1.003 1.00 93.38 149 TRP A O 1
ATOM 1149 N N . SER A 1 150 ? 4.668 -8.926 2.181 1.00 93.81 150 SER A N 1
ATOM 1150 C CA . SER A 1 150 ? 3.710 -8.353 3.119 1.00 93.81 150 SER A CA 1
ATOM 1151 C C . SER A 1 150 ? 4.054 -6.934 3.528 1.00 93.81 150 SER A C 1
ATOM 1153 O O . SER A 1 150 ? 5.219 -6.545 3.525 1.00 93.81 150 SER A O 1
ATOM 1155 N N . GLY A 1 151 ? 3.040 -6.180 3.922 1.00 92.00 151 GLY A N 1
ATOM 1156 C CA . GLY A 1 151 ? 3.196 -4.857 4.507 1.00 92.00 151 GLY A CA 1
ATOM 1157 C C . GLY A 1 151 ? 1.880 -4.398 5.112 1.00 92.00 151 GLY A C 1
ATOM 1158 O O . GLY A 1 151 ? 0.819 -4.952 4.815 1.00 92.00 151 GLY A O 1
ATOM 1159 N N . SER A 1 152 ? 1.939 -3.422 6.005 1.00 91.12 152 SER A N 1
ATOM 1160 C CA . SER A 1 152 ? 0.770 -3.012 6.774 1.00 91.12 152 SER A CA 1
ATOM 1161 C C . SER A 1 152 ? 0.722 -1.510 6.944 1.00 91.12 152 SER A C 1
ATOM 1163 O O . SER A 1 152 ? 1.759 -0.854 7.011 1.00 91.12 152 SER A O 1
ATOM 1165 N N . ALA A 1 153 ? -0.487 -0.979 7.055 1.00 90.31 153 ALA A N 1
ATOM 1166 C CA . ALA A 1 153 ? -0.704 0.428 7.324 1.00 90.31 153 ALA A CA 1
ATOM 1167 C C . ALA A 1 153 ? -2.052 0.668 8.001 1.00 90.31 153 ALA A C 1
ATOM 1169 O O . ALA A 1 153 ? -2.887 -0.231 8.119 1.00 90.31 153 ALA A O 1
ATOM 1170 N N . ALA A 1 154 ? -2.252 1.914 8.420 1.00 89.69 154 ALA A N 1
ATOM 1171 C CA . ALA A 1 154 ? -3.536 2.425 8.860 1.00 89.69 154 ALA A CA 1
ATOM 1172 C C . ALA A 1 154 ? -4.076 3.477 7.879 1.00 89.69 154 ALA A C 1
ATOM 1174 O O . ALA A 1 154 ? -3.340 4.351 7.413 1.00 89.69 154 ALA A O 1
ATOM 1175 N N . ALA A 1 155 ? -5.377 3.417 7.604 1.00 88.81 155 ALA A N 1
ATOM 1176 C CA . ALA A 1 155 ? -6.129 4.428 6.861 1.00 88.81 155 ALA A CA 1
ATOM 1177 C C . ALA A 1 155 ? -7.316 4.919 7.708 1.00 88.81 155 ALA A C 1
ATOM 1179 O O . ALA A 1 155 ? -7.786 4.184 8.570 1.00 88.81 155 ALA A O 1
ATOM 1180 N N . PRO A 1 156 ? -7.822 6.145 7.525 1.00 88.06 156 PRO A N 1
ATOM 1181 C CA . PRO A 1 156 ? -8.988 6.606 8.268 1.00 88.06 156 PRO A CA 1
ATOM 1182 C C . PRO A 1 156 ? -10.254 5.873 7.802 1.00 88.06 156 PRO A C 1
ATOM 1184 O O . PRO A 1 156 ? -10.469 5.657 6.616 1.00 88.06 156 PRO A O 1
ATOM 1187 N N . THR A 1 157 ? -11.163 5.561 8.719 1.00 87.81 157 THR A N 1
ATOM 1188 C CA . THR A 1 157 ? -12.481 4.979 8.388 1.00 87.81 157 THR A CA 1
ATOM 1189 C C . THR A 1 157 ? -13.317 5.864 7.467 1.00 87.81 157 THR A C 1
ATOM 1191 O O . THR A 1 157 ? -14.162 5.361 6.730 1.00 87.81 157 THR A O 1
ATOM 1194 N N . SER A 1 158 ? -13.069 7.176 7.464 1.00 86.00 158 SER A N 1
ATOM 1195 C CA . SER A 1 158 ? -13.727 8.125 6.566 1.00 86.00 158 SER A CA 1
ATOM 1196 C C . SER A 1 158 ? -13.329 7.965 5.099 1.00 86.00 158 SER A C 1
ATOM 1198 O O . SER A 1 158 ? -14.007 8.542 4.256 1.00 86.00 158 SER A O 1
ATOM 1200 N N . SER A 1 159 ? -12.253 7.230 4.784 1.00 86.94 159 SER A N 1
ATOM 1201 C CA . SER A 1 159 ? -11.879 6.921 3.399 1.00 86.94 159 SER A CA 1
ATOM 1202 C C . SER A 1 159 ? -12.510 5.633 2.877 1.00 86.94 159 SER A C 1
ATOM 1204 O O . SER A 1 159 ? -12.270 5.290 1.728 1.00 86.94 159 SER A O 1
ATOM 1206 N N . LEU A 1 160 ? -13.266 4.893 3.696 1.00 89.06 160 LEU A N 1
ATOM 1207 C CA . LEU A 1 160 ? -13.985 3.709 3.228 1.00 89.06 160 LEU A CA 1
ATOM 1208 C C . LEU A 1 160 ? -15.203 4.095 2.362 1.00 89.06 160 LEU A C 1
ATOM 1210 O O . LEU A 1 160 ? -15.944 5.008 2.745 1.00 89.06 160 LEU A O 1
ATOM 1214 N N . PRO A 1 161 ? -15.495 3.338 1.289 1.00 92.75 161 PRO A N 1
ATOM 1215 C CA . PRO A 1 161 ? -14.713 2.206 0.784 1.00 92.75 161 PRO A CA 1
ATOM 1216 C C . PRO A 1 161 ? -13.504 2.667 -0.051 1.00 92.75 161 PRO A C 1
ATOM 1218 O O . PRO A 1 161 ? -13.549 3.709 -0.705 1.00 92.75 161 PRO A O 1
ATOM 1221 N N . PHE A 1 162 ? -12.434 1.873 -0.059 1.00 92.69 162 PHE A N 1
ATOM 1222 C CA . PHE A 1 162 ? -11.273 2.113 -0.924 1.00 92.69 162 PHE A CA 1
ATOM 1223 C C . PHE A 1 162 ? -10.680 0.806 -1.452 1.00 92.69 162 PHE A C 1
ATOM 1225 O O . PHE A 1 162 ? -10.825 -0.264 -0.857 1.00 92.69 162 PHE A O 1
ATOM 1232 N N . GLU A 1 163 ? -9.983 0.909 -2.574 1.00 93.06 163 GLU A N 1
ATOM 1233 C CA . GLU A 1 163 ? -9.309 -0.186 -3.255 1.00 93.06 163 GLU A CA 1
ATOM 1234 C C . GLU A 1 163 ? -7.824 -0.213 -2.890 1.00 93.06 163 GLU A C 1
ATOM 1236 O O . GLU A 1 163 ? -7.122 0.800 -2.910 1.00 93.06 163 GLU A O 1
ATOM 1241 N N . ILE A 1 164 ? -7.341 -1.405 -2.570 1.00 94.31 164 ILE A N 1
ATOM 1242 C CA . ILE A 1 164 ? -5.934 -1.750 -2.443 1.00 94.31 164 ILE A CA 1
ATOM 1243 C C . ILE A 1 164 ? -5.441 -2.191 -3.813 1.00 94.31 164 ILE A C 1
ATOM 1245 O O . ILE A 1 164 ? -5.925 -3.180 -4.361 1.00 94.31 164 ILE A O 1
ATOM 1249 N N . VAL A 1 165 ? -4.427 -1.505 -4.327 1.00 93.81 165 VAL A N 1
ATOM 1250 C CA . VAL A 1 165 ? -3.774 -1.842 -5.592 1.00 93.81 165 VAL A CA 1
ATOM 1251 C C . VAL A 1 165 ? -2.335 -2.242 -5.301 1.00 93.81 165 VAL A C 1
ATOM 1253 O O . VAL A 1 165 ? -1.561 -1.451 -4.763 1.00 93.81 165 VAL A O 1
ATOM 1256 N N . VAL A 1 166 ? -1.960 -3.468 -5.656 1.00 93.94 166 VAL A N 1
ATOM 1257 C CA . VAL A 1 166 ? -0.575 -3.941 -5.591 1.00 93.94 166 VAL A CA 1
ATOM 1258 C C . VAL A 1 166 ? 0.052 -3.777 -6.964 1.00 93.94 166 VAL A C 1
ATOM 1260 O O . VAL A 1 166 ? -0.426 -4.365 -7.937 1.00 93.94 166 VAL A O 1
ATOM 1263 N N . SER A 1 167 ? 1.138 -3.018 -7.044 1.00 92.50 167 SER A N 1
ATOM 1264 C CA . SER A 1 167 ? 1.890 -2.814 -8.279 1.00 92.50 167 SER A CA 1
ATOM 1265 C C . SER A 1 167 ? 3.334 -3.284 -8.157 1.00 92.50 167 SER A C 1
ATOM 1267 O O . SER A 1 167 ? 3.864 -3.476 -7.060 1.00 92.50 167 SER A O 1
ATOM 1269 N N . LYS A 1 168 ? 3.979 -3.466 -9.308 1.00 91.31 168 LYS A N 1
ATOM 1270 C CA . LYS A 1 168 ? 5.434 -3.558 -9.425 1.00 91.31 168 LYS A CA 1
ATOM 1271 C C . LYS A 1 168 ? 5.963 -2.251 -9.989 1.00 91.31 168 LYS A C 1
ATOM 1273 O O . LYS A 1 168 ? 5.482 -1.821 -11.033 1.00 91.31 168 LYS A O 1
ATOM 1278 N N . GLU A 1 169 ? 6.958 -1.689 -9.314 1.00 88.12 169 GLU A N 1
ATOM 1279 C CA . GLU A 1 169 ? 7.646 -0.462 -9.708 1.00 88.12 169 GLU A CA 1
ATOM 1280 C C . GLU A 1 169 ? 9.134 -0.748 -9.936 1.00 88.12 169 GLU A C 1
ATOM 1282 O O . GLU A 1 169 ? 9.794 -1.383 -9.104 1.00 88.12 169 GLU A O 1
ATOM 1287 N N . MET A 1 170 ? 9.658 -0.315 -11.082 1.00 87.31 170 MET A N 1
ATOM 1288 C CA . MET A 1 170 ? 11.060 -0.496 -11.469 1.00 87.31 170 MET A CA 1
ATOM 1289 C C . MET A 1 170 ? 11.916 0.718 -11.104 1.00 87.31 170 MET A C 1
ATOM 1291 O O . MET A 1 170 ? 13.118 0.569 -10.874 1.00 87.31 170 MET A O 1
ATOM 1295 N N . THR A 1 171 ? 11.317 1.909 -11.047 1.00 83.56 171 THR A N 1
ATOM 1296 C CA . THR A 1 171 ? 11.989 3.160 -10.674 1.00 83.56 171 THR A CA 1
ATOM 1297 C C . THR A 1 171 ? 11.196 3.848 -9.580 1.00 83.56 171 THR A C 1
ATOM 1299 O O . THR A 1 171 ? 10.043 4.135 -9.823 1.00 83.56 171 THR A O 1
ATOM 1302 N N . ASP A 1 172 ? 11.816 4.157 -8.435 1.00 80.62 172 ASP A N 1
ATOM 1303 C CA . ASP A 1 172 ? 11.169 4.909 -7.345 1.00 80.62 172 ASP A CA 1
ATOM 1304 C C . ASP A 1 172 ? 10.905 6.362 -7.773 1.00 80.62 172 ASP A C 1
ATOM 1306 O O . ASP A 1 172 ? 11.737 7.252 -7.562 1.00 80.62 172 ASP A O 1
ATOM 1310 N N . ASP A 1 173 ? 9.798 6.583 -8.476 1.00 81.88 173 ASP A N 1
ATOM 1311 C CA . ASP A 1 173 ? 9.363 7.897 -8.954 1.00 81.88 173 ASP A CA 1
ATOM 1312 C C . ASP A 1 173 ? 7.924 8.244 -8.557 1.00 81.88 173 ASP A C 1
ATOM 1314 O O . ASP A 1 173 ? 7.373 9.234 -9.047 1.00 81.88 173 ASP A O 1
ATOM 1318 N N . ASP A 1 174 ? 7.369 7.474 -7.613 1.00 81.75 174 ASP A N 1
ATOM 1319 C CA . ASP A 1 174 ? 6.026 7.635 -7.053 1.00 81.75 174 ASP A CA 1
ATOM 1320 C C . ASP A 1 174 ? 4.927 7.619 -8.129 1.00 81.75 174 ASP A C 1
ATOM 1322 O O . ASP A 1 174 ? 3.861 8.222 -7.966 1.00 81.75 174 ASP A O 1
ATOM 1326 N N . ALA A 1 175 ? 5.162 6.889 -9.220 1.00 81.19 175 ALA A N 1
ATOM 1327 C CA . ALA A 1 175 ? 4.173 6.639 -10.252 1.00 81.19 175 ALA A CA 1
ATOM 1328 C C . ALA A 1 175 ? 3.642 5.205 -10.173 1.00 81.19 175 ALA A C 1
ATOM 1330 O O . ALA A 1 175 ? 4.387 4.232 -10.065 1.00 81.19 175 ALA A O 1
ATOM 1331 N N . LEU A 1 176 ? 2.324 5.062 -10.311 1.00 84.81 176 LEU A N 1
ATOM 1332 C CA . LEU A 1 176 ? 1.722 3.748 -10.489 1.00 84.81 176 LEU A CA 1
ATOM 1333 C C . LEU A 1 176 ? 2.155 3.165 -11.839 1.00 84.81 176 LEU A C 1
ATOM 1335 O O . LEU A 1 176 ? 1.735 3.635 -12.895 1.00 84.81 176 LEU A O 1
ATOM 1339 N N . GLU A 1 177 ? 2.997 2.136 -11.786 1.00 86.88 177 GLU A N 1
ATOM 1340 C CA . GLU A 1 177 ? 3.438 1.380 -12.956 1.00 86.88 177 GLU A CA 1
ATOM 1341 C C . GLU A 1 177 ? 2.494 0.189 -13.243 1.00 86.88 177 GLU A C 1
ATOM 1343 O O . GLU A 1 177 ? 1.333 0.364 -13.611 1.00 86.88 177 GLU A O 1
ATOM 1348 N N . THR A 1 178 ? 2.979 -1.052 -13.108 1.00 87.94 178 THR A N 1
ATOM 1349 C CA . THR A 1 178 ? 2.231 -2.249 -13.513 1.00 87.94 178 THR A CA 1
ATOM 1350 C C . THR A 1 178 ? 1.375 -2.751 -12.362 1.00 87.94 178 THR A C 1
ATOM 1352 O O . THR A 1 178 ? 1.915 -3.240 -11.369 1.00 87.94 178 THR A O 1
ATOM 1355 N N . VAL A 1 179 ? 0.050 -2.675 -12.502 1.00 90.25 179 VAL A N 1
ATOM 1356 C CA . VAL A 1 179 ? -0.900 -3.256 -11.543 1.00 90.25 179 VAL A CA 1
ATOM 1357 C C . VAL A 1 179 ? -0.895 -4.777 -11.651 1.00 90.25 179 VAL A C 1
ATOM 1359 O O . VAL A 1 179 ? -1.006 -5.334 -12.741 1.00 90.25 179 VAL A O 1
ATOM 1362 N N . LEU A 1 180 ? -0.779 -5.446 -10.507 1.00 90.88 180 LEU A N 1
ATOM 1363 C CA . LEU A 1 180 ? -0.707 -6.900 -10.416 1.00 90.88 180 LEU A CA 1
ATOM 1364 C C . LEU A 1 180 ? -1.907 -7.501 -9.693 1.00 90.88 180 LEU A C 1
ATOM 1366 O O . LEU A 1 180 ? -2.416 -8.537 -10.115 1.00 90.88 180 LEU A O 1
ATOM 1370 N N . LEU A 1 181 ? -2.338 -6.871 -8.600 1.00 92.31 181 LEU A N 1
ATOM 1371 C CA . LEU A 1 181 ? -3.474 -7.318 -7.806 1.00 92.31 181 LEU A CA 1
ATOM 1372 C C . LEU A 1 181 ? -4.310 -6.131 -7.349 1.00 92.31 181 LEU A C 1
ATOM 1374 O O . LEU A 1 181 ? -3.772 -5.063 -7.067 1.00 92.31 181 LEU A O 1
ATOM 1378 N N . GLU A 1 182 ? -5.606 -6.360 -7.208 1.00 93.12 182 GLU A N 1
ATOM 1379 C CA . GLU A 1 182 ? -6.572 -5.392 -6.710 1.00 93.12 182 GLU A CA 1
ATOM 1380 C C . GLU A 1 182 ? -7.544 -6.074 -5.744 1.00 93.12 182 GLU A C 1
ATOM 1382 O O . GLU A 1 182 ? -7.884 -7.252 -5.898 1.00 93.12 182 GLU A O 1
ATOM 1387 N N . GLY A 1 183 ? -7.988 -5.340 -4.732 1.00 92.38 183 GLY A N 1
ATOM 1388 C CA . GLY A 1 183 ? -9.036 -5.782 -3.820 1.00 92.38 183 GLY A CA 1
ATOM 1389 C C . GLY A 1 183 ? -9.631 -4.603 -3.069 1.00 92.38 183 GLY A C 1
ATOM 1390 O O . GLY A 1 183 ? -8.948 -3.613 -2.830 1.00 92.38 183 GLY A O 1
ATOM 1391 N N . THR A 1 184 ? -10.897 -4.706 -2.688 1.00 94.00 184 THR A N 1
ATOM 1392 C CA . THR A 1 184 ? -11.637 -3.596 -2.076 1.00 94.00 184 THR A CA 1
ATOM 1393 C C . THR A 1 184 ? -11.858 -3.863 -0.597 1.00 94.00 184 THR A C 1
ATOM 1395 O O . THR A 1 184 ? -12.257 -4.964 -0.213 1.00 94.00 184 THR A O 1
ATOM 1398 N N . ILE A 1 185 ? -11.602 -2.853 0.236 1.00 91.75 185 ILE A N 1
ATOM 1399 C CA . ILE A 1 185 ? -12.052 -2.840 1.627 1.00 91.75 185 ILE A CA 1
ATOM 1400 C C . ILE A 1 185 ? -13.369 -2.072 1.669 1.00 91.75 185 ILE A C 1
ATOM 1402 O O . ILE A 1 185 ? -13.420 -0.862 1.430 1.00 91.75 185 ILE A O 1
ATOM 1406 N N . GLU A 1 186 ? -14.436 -2.801 1.968 1.00 90.31 186 GLU A N 1
ATOM 1407 C CA . GLU A 1 186 ? -15.782 -2.253 2.051 1.00 90.31 186 GLU A CA 1
ATOM 1408 C C . GLU A 1 186 ? -16.027 -1.558 3.389 1.00 90.31 186 GLU A C 1
ATOM 1410 O O . GLU A 1 186 ? -15.376 -1.821 4.403 1.00 90.31 186 GLU A O 1
ATOM 1415 N N . LYS A 1 187 ? -17.025 -0.674 3.412 1.00 84.88 187 LYS A N 1
ATOM 1416 C CA . LYS A 1 187 ? -17.508 -0.115 4.673 1.00 84.88 187 LYS A CA 1
ATOM 1417 C C . LYS A 1 187 ? -18.261 -1.203 5.458 1.00 84.88 187 LYS A C 1
ATOM 1419 O O . LYS A 1 187 ? -19.224 -1.749 4.914 1.00 84.88 187 LYS A O 1
ATOM 1424 N N . PRO A 1 188 ? -17.914 -1.480 6.733 1.00 77.75 188 PRO A N 1
ATOM 1425 C CA . PRO A 1 188 ? -18.634 -2.460 7.539 1.00 77.75 188 PRO A CA 1
ATOM 1426 C C . PRO A 1 188 ? -20.127 -2.130 7.592 1.00 77.75 188 PRO A C 1
ATOM 1428 O O . PRO A 1 188 ? -20.510 -0.988 7.873 1.00 77.75 188 PRO A O 1
ATOM 1431 N N . ALA A 1 189 ? -20.979 -3.130 7.355 1.00 65.56 189 ALA A N 1
ATOM 1432 C CA . ALA A 1 189 ? -22.433 -2.956 7.314 1.00 65.56 189 ALA A CA 1
ATOM 1433 C C . ALA A 1 189 ? -23.005 -2.381 8.627 1.00 65.56 189 ALA A C 1
ATOM 1435 O O . ALA A 1 189 ? -24.028 -1.696 8.614 1.00 65.56 189 ALA A O 1
ATOM 1436 N N . GLU A 1 190 ? -22.319 -2.591 9.753 1.00 61.69 190 GLU A N 1
ATOM 1437 C CA . GLU A 1 190 ? -22.715 -2.084 11.070 1.00 61.69 190 GLU A CA 1
ATOM 1438 C C . GLU A 1 190 ? -22.608 -0.550 11.187 1.00 61.69 190 GLU A C 1
ATOM 1440 O O . GLU A 1 190 ? -23.375 0.073 11.917 1.00 61.69 190 GLU A O 1
ATOM 1445 N N . MET A 1 191 ? -21.754 0.096 10.382 1.00 56.78 191 MET A N 1
ATOM 1446 C CA . MET A 1 191 ? -21.638 1.562 10.308 1.00 56.78 191 MET A CA 1
ATOM 1447 C C . MET A 1 191 ? -22.546 2.209 9.246 1.00 56.78 191 MET A C 1
ATOM 1449 O O . MET A 1 191 ? -22.506 3.428 9.054 1.00 56.78 191 MET A O 1
ATOM 1453 N N . ALA A 1 192 ? -23.357 1.424 8.531 1.00 57.28 192 ALA A N 1
ATOM 1454 C CA . ALA A 1 192 ? -24.268 1.919 7.497 1.00 57.28 192 ALA A CA 1
ATOM 1455 C C . ALA A 1 192 ? -25.665 2.303 8.033 1.00 57.28 192 ALA A C 1
ATOM 1457 O O . ALA A 1 192 ? -26.523 2.699 7.246 1.00 57.28 192 ALA A O 1
ATOM 1458 N N . SER A 1 193 ? -25.908 2.216 9.350 1.00 49.62 193 SER A N 1
ATOM 1459 C CA . SER A 1 193 ? -27.241 2.420 9.933 1.00 49.62 193 SER A CA 1
ATOM 1460 C C . SER A 1 193 ? -27.229 3.322 11.179 1.00 49.62 193 SER A C 1
ATOM 1462 O O . SER A 1 193 ? -27.068 2.830 12.296 1.00 49.62 193 SER A O 1
ATOM 1464 N N . PRO A 1 194 ? -27.428 4.647 11.046 1.00 58.53 194 PRO A N 1
ATOM 1465 C CA . PRO A 1 194 ? -27.892 5.467 12.153 1.00 58.53 194 PRO A CA 1
ATOM 1466 C C . PRO A 1 194 ? -29.429 5.440 12.198 1.00 58.53 194 PRO A C 1
ATOM 1468 O O . PRO A 1 194 ? -30.093 5.822 11.240 1.00 58.53 194 PRO A O 1
ATOM 1471 N N . GLU A 1 195 ? -29.982 5.008 13.332 1.00 58.31 195 GLU A N 1
ATOM 1472 C CA . GLU A 1 195 ? -31.374 5.229 13.755 1.00 58.31 195 GLU A CA 1
ATOM 1473 C C . GLU A 1 195 ? -32.493 4.886 12.752 1.00 58.31 195 GLU A C 1
ATOM 1475 O O . GLU A 1 195 ? -33.049 5.738 12.062 1.00 58.31 195 GLU A O 1
ATOM 1480 N N . ALA A 1 196 ? -33.005 3.662 12.851 1.00 51.19 196 ALA A N 1
ATOM 1481 C CA . ALA A 1 196 ? -34.450 3.474 12.793 1.00 51.19 196 ALA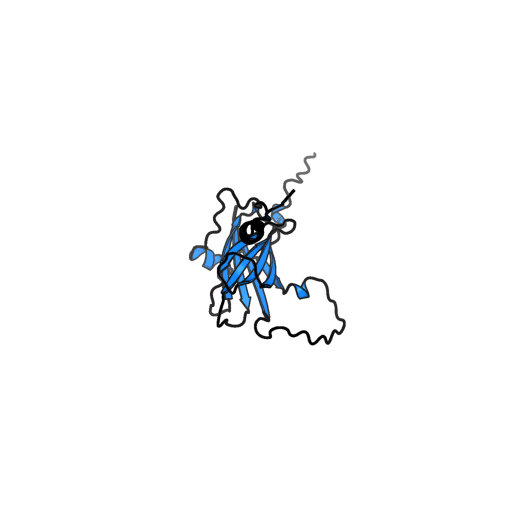 A CA 1
ATOM 1482 C C . ALA A 1 196 ? -34.939 3.168 14.210 1.00 51.19 196 ALA A C 1
ATOM 1484 O O . ALA A 1 196 ? -35.208 2.021 14.557 1.00 51.19 196 ALA A O 1
ATOM 1485 N N . THR A 1 197 ? -35.026 4.200 15.049 1.00 58.41 197 THR A N 1
ATOM 1486 C CA . THR A 1 197 ? -35.882 4.150 16.235 1.00 58.41 197 THR A CA 1
ATOM 1487 C C . THR A 1 197 ? -37.304 4.423 15.743 1.00 58.41 197 THR A C 1
ATOM 1489 O O . THR A 1 197 ? -37.613 5.580 15.448 1.00 58.41 197 THR A O 1
ATOM 1492 N N . PRO A 1 198 ? -38.214 3.437 15.614 1.00 58.25 198 PRO A N 1
ATOM 1493 C CA . PRO A 1 198 ? -39.623 3.774 15.554 1.00 58.25 198 PRO A CA 1
ATOM 1494 C C . PRO A 1 198 ? -40.022 4.278 16.945 1.00 58.25 198 PRO A C 1
ATOM 1496 O O . PRO A 1 198 ? -40.369 3.513 17.841 1.00 58.25 198 PRO A O 1
ATOM 1499 N N . SER A 1 199 ? -39.939 5.594 17.142 1.00 64.25 199 SER A N 1
ATOM 1500 C CA . SER A 1 199 ? -40.794 6.271 18.109 1.00 64.25 199 SER A CA 1
ATOM 1501 C C . SER A 1 199 ? -42.236 6.171 17.618 1.00 64.25 199 SER A C 1
ATOM 1503 O O . SER A 1 199 ? -42.592 6.855 16.664 1.00 64.25 199 SER A O 1
ATOM 1505 N N . ALA A 1 200 ? -43.024 5.306 18.253 1.00 59.78 200 ALA A N 1
ATOM 1506 C CA . ALA A 1 200 ? -44.487 5.353 18.417 1.00 59.78 200 ALA A CA 1
ATOM 1507 C C . ALA A 1 200 ? -44.919 3.982 18.970 1.00 59.78 200 ALA A C 1
ATOM 1509 O O . ALA A 1 200 ? -44.481 2.963 18.446 1.00 59.78 200 ALA A O 1
ATOM 1510 N N . GLU A 1 201 ? -45.750 3.821 19.994 1.00 49.03 201 GLU A N 1
ATOM 1511 C CA . GLU A 1 201 ? -46.540 4.700 20.868 1.00 49.03 201 GLU A CA 1
ATOM 1512 C C . GLU A 1 201 ? -46.886 3.867 22.119 1.00 49.03 201 GLU A C 1
ATOM 1514 O O . GLU A 1 201 ? -47.014 2.625 21.972 1.00 49.03 201 GLU A O 1
#

Radius of gyration: 23.81 Å; chains: 1; bounding box: 66×66×72 Å

pLDDT: mean 76.01, std 17.51, range [39.91, 96.19]

Sequence (201 aa):
MKQSSSSWVLPAIALVIIGFLLLRWYNMRTETVAEPINFAEGVQIENLSQDELDSVAQGADDVETAPLTTPQMAEGQTDEESSQEGNIDEAAVMSGGVIRYNVEGDKVLFNVFAQAPEMTEGMYQVWLREVEGEGLKKAFTLEMGKGGWSGSAAAPTSSLPFEIVVSKEMTDDDALETVLLEGTIEKPAEMASPEATPSAE

Foldseek 3Di:
DDDPPPPVVVVVVVVVVVVVVVVVVVCVLVVLPDPADPCPDPNDFDFDDPVLCCCQVVVPDDKDKWWWDFPVVVPDDDDDDDPDPDPDVPQWQWPTWMKIWDDDDFKIKIKIATRTDDDPAFFKWKWKAQPPDSHIGTNGTWDQDPRGTMGITMDTLVRPWIKIWIATDRDPPRDGDGTGIMIIDHRPPVVVDDDPPPPDD

Secondary structure (DSSP, 8-state):
------TTHHHHHHHHHHHHHHHHHHHHHHTTS-S--S-TTT---PPPPHHHHHHHHHT-S--EEEEEB-HHHHS---S----------TT----EEEEEEEEETTEEEEEEEEE-PPPSSSEEEEEEEETTS--EEEEEE-EEETTEEEEEEEEEGGG-SEEEEEEEESS-SS---EEEEEEEEPPPGGGG---------